Protein AF-0000000072803076 (afdb_homodimer)

Secondary structure (DSSP, 8-state):
-------EEEPHHHHHHHTS-STTHHHHHHHHHHHHHTSS-EEEEHHHHHHHHHHHHHHS---HHHHHHHHHHHHT-SSSEEE-B--HHHHHHHHHHHHHHT--HHHHHHHHHHHHHT-SEEEESSSTTTT--SSEEEE-S-HHHHHHHHHHHH-/-------EEEPHHHHHHHTS-STTHHHHHHHHHHHHHTSS-EEEEHHHHHHHHHHHHHHS---HHHHHHHHHHHHT-SSSEEE-B--HHHHHHHHHHHHHHT--HHHHHHHHHHHHHT-SEEEESSSTTTT--SSEEEE-S-HHHHHHHHHHHH-

pLDDT: mean 95.01, std 9.77, range [30.44, 98.88]

Organism: NCBI:txid2691917

Foldseek 3Di:
DPPCQFEEEEALALLLLLLAPDPPSVLSVVVLVCQLVLVGAYEYEPVSLVSSLCCCVPQVVDDNVRSVVSSVVSVPRDNYHYDYDDDPVLLVQLVVQCVVLVHDSVLSSSLSVCQVRVHAEYEDQDCSCVSPDSHHYDNRDDPVRNVSRVVVRVD/DPPVQFEEEEALALLLLLLAPDPPSVLSVVVLVCQLVLVGAYEYEPVSLVSSLCCCVPQVVDDNVVSVVSSVVSVPRDNYHYDYDDDPVLLVQLVVQCVVLVHDSVLSSSLSVCLVRVHAEYEDQDCSCVSPDSHHYDNRDDPVRNVSRVVVRVD

Radius of gyration: 19.45 Å; Cα contacts (8 Å, |Δi|>4): 532; chains: 2; bounding box: 40×69×41 Å

Structure (mmCIF, N/CA/C/O backbone):
data_AF-0000000072803076-model_v1
#
loop_
_entity.id
_entity.type
_entity.pdbx_description
1 polymer 'PIN domain-containing protein'
#
loop_
_atom_site.group_PDB
_atom_site.id
_atom_site.type_symbol
_atom_site.label_atom_id
_atom_site.label_alt_id
_atom_site.label_comp_id
_atom_site.label_asym_id
_atom_site.label_entity_id
_atom_site.label_seq_id
_atom_site.pdbx_PDB_ins_code
_atom_site.Cartn_x
_atom_site.Cartn_y
_atom_site.Cartn_z
_atom_site.occupancy
_atom_site.B_iso_or_equiv
_atom_site.auth_seq_id
_atom_site.auth_comp_id
_atom_site.auth_asym_id
_atom_site.auth_atom_id
_atom_site.pdbx_PDB_model_num
ATOM 1 N N . MET A 1 1 ? -9.312 37.875 3.838 1 30.47 1 MET A N 1
ATOM 2 C CA . MET A 1 1 ? -8.094 37.469 3.146 1 30.47 1 MET A CA 1
ATOM 3 C C . MET A 1 1 ? -8.195 36.031 2.678 1 30.47 1 MET A C 1
ATOM 5 O O . MET A 1 1 ? -8.297 35.125 3.494 1 30.47 1 MET A O 1
ATOM 9 N N . ASP A 1 2 ? -9 35.562 1.773 1 36.41 2 ASP A N 1
ATOM 10 C CA . ASP A 1 2 ? -9.688 34.375 1.352 1 36.41 2 ASP A CA 1
ATOM 11 C C . ASP A 1 2 ? -8.695 33.25 1.046 1 36.41 2 ASP A C 1
ATOM 13 O O . ASP A 1 2 ? -8.109 33.219 -0.037 1 36.41 2 ASP A O 1
ATOM 17 N N . ASN A 1 3 ? -7.551 33 1.677 1 41.69 3 ASN A N 1
ATOM 18 C CA . ASN A 1 3 ? -6.258 32.344 1.667 1 41.69 3 ASN A CA 1
ATOM 19 C C . ASN A 1 3 ? -6.371 30.906 1.154 1 41.69 3 ASN A C 1
ATOM 21 O O . ASN A 1 3 ? -6.59 29.984 1.935 1 41.69 3 ASN A O 1
ATOM 25 N N . GLU A 1 4 ? -7.156 30.547 0.126 1 51.84 4 GLU A N 1
ATOM 26 C CA . GLU A 1 4 ? -7.836 29.359 -0.386 1 51.84 4 GLU A CA 1
ATOM 27 C C . GLU A 1 4 ? -6.852 28.219 -0.632 1 51.84 4 GLU A C 1
ATOM 29 O O . GLU A 1 4 ? -6.383 28.031 -1.757 1 51.84 4 GLU A O 1
ATOM 34 N N . SER A 1 5 ? -5.816 28.094 0.263 1 69.75 5 SER A N 1
ATOM 35 C CA . SER A 1 5 ? -4.746 27.125 0.079 1 69.75 5 SER A CA 1
ATOM 36 C C . SER A 1 5 ? -5.301 25.766 -0.316 1 69.75 5 SER A C 1
ATOM 38 O O . SER A 1 5 ? -6.371 25.359 0.145 1 69.75 5 SER A O 1
ATOM 40 N N . GLY A 1 6 ? -5.18 25.438 -1.63 1 85.88 6 GLY A N 1
ATOM 41 C CA . GLY A 1 6 ? -5.613 24.172 -2.197 1 85.88 6 GLY A CA 1
ATOM 42 C C . GLY A 1 6 ? -5.379 22.984 -1.275 1 85.88 6 GLY A C 1
ATOM 43 O O . GLY A 1 6 ? -4.883 23.156 -0.16 1 85.88 6 GLY A O 1
ATOM 44 N N . PRO A 1 7 ? -5.945 21.906 -1.465 1 96.94 7 PRO A N 1
ATOM 45 C CA . PRO A 1 7 ? -5.906 20.719 -0.612 1 96.94 7 PRO A CA 1
ATOM 46 C C . PRO A 1 7 ? -4.484 20.234 -0.319 1 96.94 7 PRO A C 1
ATOM 48 O O . PRO A 1 7 ? -3.555 20.578 -1.052 1 96.94 7 PRO A O 1
ATOM 51 N N . TYR A 1 8 ? -4.344 19.609 0.79 1 98.31 8 TYR A N 1
ATOM 52 C CA . TYR A 1 8 ? -3.113 18.953 1.201 1 98.31 8 TYR A CA 1
ATOM 53 C C . TYR A 1 8 ? -3.232 17.438 1.047 1 98.31 8 TYR A C 1
ATOM 55 O O . TYR A 1 8 ? -4.266 16.844 1.377 1 98.31 8 TYR A O 1
ATOM 63 N N . LEU A 1 9 ? -2.244 16.844 0.479 1 98.56 9 LEU A N 1
ATOM 64 C CA . LEU A 1 9 ? -2.166 15.391 0.50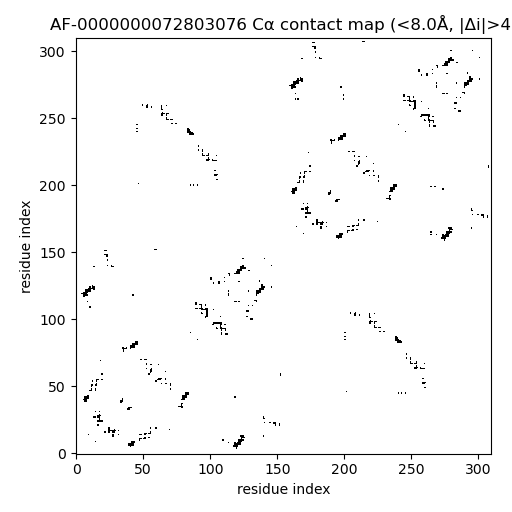1 1 98.56 9 LEU A CA 1
ATOM 65 C C . LEU A 1 9 ? -1.193 14.914 1.576 1 98.56 9 LEU A C 1
ATOM 67 O O . LEU A 1 9 ? -0.079 15.43 1.683 1 98.56 9 LEU A O 1
ATOM 71 N N . PHE A 1 10 ? -1.634 14.016 2.389 1 98.44 10 PHE A N 1
ATOM 72 C CA . PHE A 1 10 ? -0.807 13.484 3.465 1 98.44 10 PHE A CA 1
ATOM 73 C C . PHE A 1 10 ? -0.036 12.25 3 1 98.44 10 PHE A C 1
ATOM 75 O O . PHE A 1 10 ? -0.634 11.273 2.543 1 98.44 10 PHE A O 1
ATOM 82 N N . ASP A 1 11 ? 1.291 12.336 3.174 1 97.38 11 ASP A N 1
ATOM 83 C CA . ASP A 1 11 ? 2.131 11.164 2.939 1 97.38 11 ASP A CA 1
ATOM 84 C C . ASP A 1 11 ? 2.092 10.211 4.133 1 97.38 11 ASP A C 1
ATOM 86 O O . ASP A 1 11 ? 1.681 10.602 5.23 1 97.38 11 ASP A O 1
ATOM 90 N N . VAL A 1 12 ? 2.52 9.062 3.957 1 98.06 12 VAL A N 1
ATOM 91 C CA . VAL A 1 12 ? 2.479 7.977 4.926 1 98.06 12 VAL A CA 1
ATOM 92 C C . VAL A 1 12 ? 3.234 8.383 6.191 1 98.06 12 VAL A C 1
ATOM 94 O O . VAL A 1 12 ? 2.76 8.156 7.305 1 98.06 12 VAL A O 1
ATOM 97 N N . GLY A 1 13 ? 4.391 8.961 6.023 1 97.62 13 GLY A N 1
ATOM 98 C CA . GLY A 1 13 ? 5.234 9.32 7.148 1 97.62 13 GLY A CA 1
ATOM 99 C C . GLY A 1 13 ? 4.574 10.312 8.094 1 97.62 13 GLY A C 1
ATOM 100 O O . GLY A 1 13 ? 4.746 10.219 9.312 1 97.62 13 GLY A O 1
ATOM 101 N N . VAL A 1 14 ? 3.822 11.234 7.547 1 98.38 14 VAL A N 1
ATOM 102 C CA . VAL A 1 14 ? 3.127 12.242 8.336 1 98.38 14 VAL A CA 1
ATOM 103 C C . VAL A 1 14 ? 2.023 11.578 9.164 1 98.38 14 VAL A C 1
ATOM 105 O O . VAL A 1 14 ? 1.889 11.844 10.359 1 98.38 14 VAL A O 1
ATOM 108 N N . ILE A 1 15 ? 1.257 10.719 8.484 1 98.81 15 ILE A N 1
ATOM 109 C CA . ILE A 1 15 ? 0.162 10.023 9.156 1 98.81 15 ILE A CA 1
ATOM 110 C C . ILE A 1 15 ? 0.714 9.156 10.289 1 98.81 15 ILE A C 1
ATOM 112 O O . ILE A 1 15 ? 0.226 9.219 11.422 1 98.81 15 ILE A O 1
ATOM 116 N N . ALA A 1 16 ? 1.759 8.359 10.016 1 98.75 16 ALA A N 1
ATOM 117 C CA . ALA A 1 16 ? 2.334 7.461 11.016 1 98.75 16 ALA A CA 1
ATOM 118 C C . ALA A 1 16 ? 2.895 8.242 12.203 1 98.75 16 ALA A C 1
ATOM 120 O O . ALA A 1 16 ? 2.592 7.93 13.352 1 98.75 16 ALA A O 1
ATOM 121 N N . LEU A 1 17 ? 3.67 9.258 11.883 1 98.56 17 LEU A N 1
ATOM 122 C CA . LEU A 1 17 ? 4.32 10.031 12.93 1 98.56 17 LEU A CA 1
ATOM 123 C C . LEU A 1 17 ? 3.287 10.688 13.844 1 98.56 17 LEU A C 1
ATOM 125 O O . LEU A 1 17 ? 3.459 10.703 15.07 1 98.56 17 LEU A O 1
ATOM 129 N N . ALA A 1 18 ? 2.209 11.188 13.281 1 98.62 18 ALA A N 1
ATOM 130 C CA . ALA A 1 18 ? 1.164 11.859 14.047 1 98.62 18 ALA A CA 1
ATOM 131 C C . ALA A 1 18 ? 0.528 10.906 15.062 1 98.62 18 ALA A C 1
ATOM 133 O O . ALA A 1 18 ? -0.031 11.352 16.062 1 98.62 18 ALA A O 1
ATOM 134 N N . HIS A 1 19 ? 0.627 9.664 14.828 1 98.56 19 HIS A N 1
ATOM 135 C CA . HIS A 1 19 ? -0.092 8.688 15.648 1 98.56 19 HIS A CA 1
ATOM 136 C C . HIS A 1 19 ? 0.849 7.977 16.609 1 98.56 19 HIS A C 1
ATOM 138 O O . HIS A 1 19 ? 0.506 6.926 17.156 1 98.56 19 HIS A O 1
ATOM 144 N N . THR A 1 20 ? 2.014 8.484 16.75 1 97.75 20 THR A N 1
ATOM 145 C CA . THR A 1 20 ? 2.979 7.918 17.688 1 97.75 20 THR A CA 1
ATOM 146 C C . THR A 1 20 ? 3.062 8.758 18.953 1 97.75 20 THR A C 1
ATOM 148 O O . THR A 1 20 ? 2.328 9.734 19.109 1 97.75 20 THR A O 1
ATOM 151 N N . LYS A 1 21 ? 3.945 8.305 19.891 1 94.06 21 LYS A N 1
ATOM 152 C CA . LYS A 1 21 ? 4.266 9.078 21.078 1 94.06 21 LYS A CA 1
ATOM 153 C C . LYS A 1 21 ? 5.73 9.508 21.078 1 94.06 21 LYS A C 1
ATOM 155 O O . LYS A 1 21 ? 6.305 9.766 22.141 1 94.06 21 LYS A O 1
ATOM 160 N N . THR A 1 22 ? 6.324 9.57 19.891 1 95.12 22 THR A N 1
ATOM 161 C CA . THR A 1 22 ? 7.746 9.859 19.734 1 95.12 22 THR A CA 1
ATOM 162 C C . THR A 1 22 ? 7.996 11.359 19.766 1 95.12 22 THR A C 1
ATOM 164 O O . THR A 1 22 ? 7.07 12.156 19.609 1 95.12 22 THR A O 1
ATOM 167 N N . PRO A 1 23 ? 9.297 11.648 19.953 1 93.69 23 PRO A N 1
ATOM 168 C CA . PRO A 1 23 ? 9.656 13.055 19.797 1 93.69 23 PRO A CA 1
ATOM 169 C C . PRO A 1 23 ? 9.336 13.602 18.406 1 93.69 23 PRO A C 1
ATOM 171 O O . PRO A 1 23 ? 9.297 12.836 17.438 1 93.69 23 PRO A O 1
ATOM 174 N N . VAL A 1 24 ? 9.055 14.867 18.344 1 95.12 24 VAL A N 1
ATOM 175 C CA . VAL A 1 24 ? 8.898 15.664 17.125 1 95.12 24 VAL A CA 1
ATOM 176 C C . VAL A 1 24 ? 7.578 15.32 16.453 1 95.12 24 VAL A C 1
ATOM 178 O O . VAL A 1 24 ? 7.309 15.789 15.336 1 95.12 24 VAL A O 1
ATOM 181 N N . ARG A 1 25 ? 6.777 14.5 17.109 1 97.25 25 ARG A N 1
ATOM 182 C CA . ARG A 1 25 ? 5.508 14.125 16.484 1 97.25 25 ARG A CA 1
ATOM 183 C C . ARG A 1 25 ? 4.586 15.328 16.359 1 97.25 25 ARG A C 1
ATOM 185 O O . ARG A 1 25 ? 3.658 15.32 15.547 1 97.25 25 ARG A O 1
ATOM 192 N N . ASP A 1 26 ? 4.781 16.375 17.031 1 96.38 26 ASP A N 1
ATOM 193 C CA . ASP A 1 26 ? 3.842 17.484 17.156 1 96.38 26 ASP A CA 1
ATOM 194 C C . ASP A 1 26 ? 3.584 18.156 15.805 1 96.38 26 ASP A C 1
ATOM 196 O O . ASP A 1 26 ? 2.467 18.594 15.523 1 96.38 26 ASP A O 1
ATOM 200 N N . ALA A 1 27 ? 4.637 18.266 15.031 1 94.5 27 ALA A N 1
ATOM 201 C CA . ALA A 1 27 ? 4.465 18.875 13.711 1 94.5 27 ALA A CA 1
ATOM 202 C C . ALA A 1 27 ? 3.467 18.094 12.867 1 94.5 27 ALA A C 1
ATOM 204 O O . ALA A 1 27 ? 2.596 18.672 12.219 1 94.5 27 ALA A O 1
ATOM 205 N N . ALA A 1 28 ? 3.625 16.797 12.875 1 98 28 ALA A N 1
ATOM 206 C CA . ALA A 1 28 ? 2.701 15.945 12.133 1 98 28 ALA A CA 1
ATOM 207 C C . ALA A 1 28 ? 1.31 15.969 12.758 1 98 28 ALA A C 1
ATOM 209 O O . ALA A 1 28 ? 0.304 16.031 12.047 1 98 28 ALA A O 1
ATOM 210 N N . LEU A 1 29 ? 1.262 15.938 14.07 1 98.19 29 LEU A N 1
ATOM 211 C CA . LEU A 1 29 ? 0.004 15.891 14.805 1 98.19 29 LEU A CA 1
ATOM 212 C C . LEU A 1 29 ? -0.826 17.141 14.547 1 98.19 29 LEU A C 1
ATOM 214 O O . LEU A 1 29 ? -2.047 17.062 14.398 1 98.19 29 LEU A O 1
ATOM 218 N N . SER A 1 30 ? -0.206 18.25 14.477 1 97.56 30 SER A N 1
ATOM 219 C CA . SER A 1 30 ? -0.903 19.516 14.227 1 97.56 30 SER A CA 1
ATOM 220 C C . SER A 1 30 ? -1.636 19.484 12.891 1 97.56 30 SER A C 1
ATOM 222 O O . SER A 1 30 ? -2.793 19.906 12.797 1 97.56 30 SER A O 1
ATOM 224 N N . TYR A 1 31 ? -0.98 18.984 11.836 1 97.56 31 TYR A N 1
ATOM 225 C CA . TYR A 1 31 ? -1.611 18.906 10.523 1 97.56 31 TYR A CA 1
ATOM 226 C C . TYR A 1 31 ? -2.791 17.938 10.547 1 97.56 31 TYR A C 1
ATOM 228 O O . TYR A 1 31 ? -3.844 18.219 9.961 1 97.56 31 TYR A O 1
ATOM 236 N N . VAL A 1 32 ? -2.639 16.828 11.195 1 98.19 32 VAL A N 1
ATOM 237 C CA . VAL A 1 32 ? -3.695 15.82 11.25 1 98.19 32 VAL A CA 1
ATOM 238 C C . VAL A 1 32 ? -4.887 16.359 12.039 1 98.19 32 VAL A C 1
ATOM 240 O O . VAL A 1 32 ? -6.035 16.203 11.617 1 98.19 32 VAL A O 1
ATOM 243 N N . GLN A 1 33 ? -4.613 17.031 13.141 1 98.12 33 GLN A N 1
ATOM 244 C CA . GLN A 1 33 ? -5.676 17.625 13.938 1 98.12 33 GLN A CA 1
ATOM 245 C C . GLN A 1 33 ? -6.422 18.703 13.141 1 98.12 33 GLN A C 1
ATOM 247 O O . GLN A 1 33 ? -7.652 18.766 13.18 1 98.12 33 GLN A O 1
ATOM 252 N N . ASP A 1 34 ? -5.684 19.531 12.461 1 97.31 34 ASP A N 1
ATOM 253 C CA . ASP A 1 34 ? -6.293 20.578 11.648 1 97.31 34 ASP A CA 1
ATOM 254 C C . ASP A 1 34 ? -7.176 19.984 10.555 1 97.31 34 ASP A C 1
ATOM 256 O O . ASP A 1 34 ? -8.242 20.516 10.242 1 97.31 34 ASP A O 1
ATOM 260 N N . ALA A 1 35 ? -6.723 18.922 9.938 1 97.56 35 ALA A N 1
ATOM 261 C CA 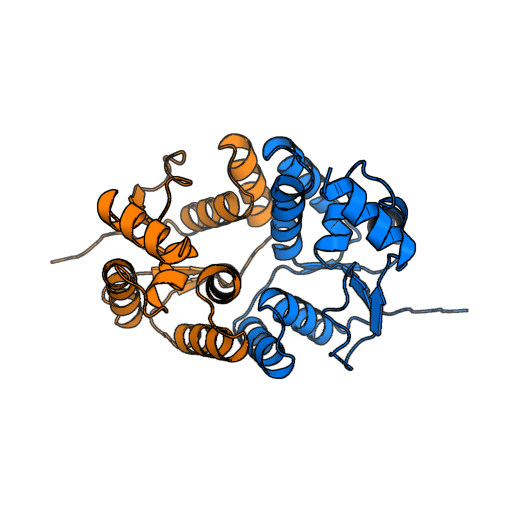. ALA A 1 35 ? -7.5 18.266 8.898 1 97.56 35 ALA A CA 1
ATOM 262 C C . ALA A 1 35 ? -8.797 17.688 9.461 1 97.56 35 ALA A C 1
ATOM 264 O O . ALA A 1 35 ? -9.859 17.828 8.859 1 97.56 35 ALA A O 1
ATOM 265 N N . ILE A 1 36 ? -8.711 17.016 10.633 1 97.81 36 ILE A N 1
ATOM 266 C CA . ILE A 1 36 ? -9.859 16.391 11.266 1 97.81 36 ILE A CA 1
ATOM 267 C C . ILE A 1 36 ? -10.883 17.469 11.656 1 97.81 36 ILE A C 1
ATOM 269 O O . ILE A 1 36 ? -12.094 17.25 11.531 1 97.81 36 ILE A O 1
ATOM 273 N N . ALA A 1 37 ? -10.367 18.578 12.062 1 96.38 37 ALA A N 1
ATOM 274 C CA . ALA A 1 37 ? -11.227 19.672 12.516 1 96.38 37 ALA A CA 1
ATOM 275 C C . ALA A 1 37 ? -11.797 20.453 11.336 1 96.38 37 ALA A C 1
ATOM 277 O O . ALA A 1 37 ? -12.734 21.234 11.5 1 96.38 37 ALA A O 1
ATOM 278 N N . GLY A 1 38 ? -11.273 20.266 10.172 1 95 38 GLY A N 1
ATOM 279 C CA . GLY A 1 38 ? -11.734 20.984 8.992 1 95 38 GLY A CA 1
ATOM 280 C C . GLY A 1 38 ? -11.016 22.312 8.789 1 95 38 GLY A C 1
ATOM 281 O O . GLY A 1 38 ? -11.461 23.141 7.996 1 95 38 GLY A O 1
ATOM 282 N N . GLY A 1 39 ? -9.977 22.516 9.562 1 95.81 39 GLY A N 1
ATOM 283 C CA . GLY A 1 39 ? -9.18 23.719 9.414 1 95.81 39 GLY A CA 1
ATOM 284 C C . GLY A 1 39 ? -8.391 23.75 8.117 1 95.81 39 GLY A C 1
ATOM 285 O O . GLY A 1 39 ? -8.055 24.828 7.617 1 95.81 39 GLY A O 1
ATOM 286 N N . ILE A 1 40 ? -8.031 22.562 7.555 1 96.38 40 ILE A N 1
ATOM 287 C CA . ILE A 1 40 ? -7.441 22.469 6.223 1 96.38 40 ILE A CA 1
ATOM 288 C C . ILE A 1 40 ? -8.188 21.406 5.414 1 96.38 40 ILE A C 1
ATOM 290 O O . ILE A 1 40 ? -8.812 20.5 5.98 1 96.38 40 ILE A O 1
ATOM 294 N N . ASP A 1 41 ? -8.156 21.594 4.152 1 97.38 41 ASP A N 1
ATOM 295 C CA . ASP A 1 41 ? -8.672 20.562 3.25 1 97.38 41 ASP A CA 1
ATOM 296 C C . ASP A 1 41 ? -7.625 19.484 2.982 1 97.38 41 ASP A C 1
ATOM 298 O O . ASP A 1 41 ? -6.578 19.766 2.391 1 97.38 41 ASP A O 1
ATOM 302 N N . ALA A 1 42 ? -7.906 18.281 3.406 1 98.19 42 ALA A N 1
ATOM 303 C CA . ALA A 1 42 ? -6.93 17.203 3.297 1 98.19 42 ALA A CA 1
ATOM 304 C C . ALA A 1 42 ? -7.457 16.062 2.418 1 98.19 42 ALA A C 1
ATOM 306 O O . ALA A 1 42 ? -8.633 15.703 2.502 1 98.19 42 ALA A O 1
ATOM 307 N N . VAL A 1 43 ? -6.605 15.578 1.547 1 98.44 43 VAL A N 1
ATOM 308 C CA . VAL A 1 43 ? -6.828 14.359 0.776 1 98.44 43 VAL A CA 1
ATOM 309 C C . VAL A 1 43 ? -5.977 13.227 1.34 1 98.44 43 VAL A C 1
ATOM 311 O O . VAL A 1 43 ? -4.758 13.367 1.487 1 98.44 43 VAL A O 1
ATOM 314 N N . VAL A 1 44 ? -6.566 12.117 1.69 1 98.5 44 VAL A N 1
ATOM 315 C CA . VAL A 1 44 ? -5.859 10.938 2.18 1 98.5 44 VAL A CA 1
ATOM 316 C C . VAL A 1 44 ? -6.328 9.703 1.413 1 98.5 44 VAL A C 1
ATOM 318 O O . VAL A 1 44 ? -7.477 9.273 1.553 1 98.5 44 VAL A O 1
ATOM 321 N N . PRO A 1 45 ? -5.422 9.117 0.603 1 98 45 PRO A N 1
ATOM 322 C CA . PRO A 1 45 ? -5.773 7.828 0.003 1 98 45 PRO A CA 1
ATOM 323 C C . PRO A 1 45 ? -5.801 6.691 1.021 1 98 45 PRO A C 1
ATOM 325 O O . PRO A 1 45 ? -4.957 6.641 1.92 1 98 45 PRO A O 1
ATOM 328 N N . TYR A 1 46 ? -6.68 5.77 0.883 1 98.19 46 TYR A N 1
ATOM 329 C CA . TYR A 1 46 ? -6.801 4.68 1.845 1 98.19 46 TYR A CA 1
ATOM 330 C C . TYR A 1 46 ? -5.52 3.861 1.911 1 98.19 46 TYR A C 1
ATOM 332 O O . TYR A 1 46 ? -5.105 3.426 2.99 1 98.19 46 TYR A O 1
ATOM 340 N N . PRO A 1 47 ? -4.816 3.619 0.801 1 98.25 47 PRO A N 1
ATOM 341 C CA . PRO A 1 47 ? -3.562 2.873 0.894 1 98.25 47 PRO A CA 1
ATOM 342 C C . PRO A 1 47 ? -2.551 3.533 1.828 1 98.25 47 PRO A C 1
ATOM 344 O O . PRO A 1 47 ? -1.709 2.848 2.416 1 98.25 47 PRO A O 1
ATOM 347 N N . ALA A 1 48 ? -2.656 4.82 2.004 1 98.5 48 ALA A N 1
ATOM 348 C CA . ALA A 1 48 ? -1.735 5.508 2.904 1 98.5 48 ALA A CA 1
ATOM 349 C C . ALA A 1 48 ? -1.925 5.039 4.344 1 98.5 48 ALA A C 1
ATOM 351 O O . ALA A 1 48 ? -0.974 5.027 5.129 1 98.5 48 ALA A O 1
ATOM 352 N N . LEU A 1 49 ? -3.135 4.652 4.668 1 98.81 49 LEU A N 1
ATOM 353 C CA . LEU A 1 49 ? -3.402 4.152 6.012 1 98.81 49 LEU A CA 1
ATOM 354 C C . LEU A 1 49 ? -2.717 2.809 6.238 1 98.81 49 LEU A C 1
ATOM 356 O O . LEU A 1 49 ? -2.205 2.545 7.328 1 98.81 49 LEU A O 1
ATOM 360 N N . PHE A 1 50 ? -2.715 1.976 5.234 1 98.81 50 PHE A N 1
ATOM 361 C CA . PHE A 1 50 ? -2.025 0.695 5.336 1 98.81 50 PHE A CA 1
ATOM 362 C C . PHE A 1 50 ? -0.516 0.895 5.383 1 98.81 50 PHE A C 1
ATOM 364 O O . PHE A 1 50 ? 0.191 0.166 6.082 1 98.81 50 PHE A O 1
ATOM 371 N N . GLY A 1 51 ? -0.052 1.851 4.59 1 98.69 51 GLY A N 1
ATOM 372 C CA . GLY A 1 51 ? 1.344 2.236 4.715 1 98.69 51 GLY A CA 1
ATOM 373 C C . GLY A 1 51 ? 1.7 2.736 6.105 1 98.69 51 GLY A C 1
ATOM 374 O O . GLY A 1 51 ? 2.725 2.346 6.668 1 98.69 51 GLY A O 1
ATOM 375 N N . ALA A 1 52 ? 0.848 3.574 6.629 1 98.81 52 ALA A N 1
ATOM 376 C CA . ALA A 1 52 ? 1.076 4.098 7.973 1 98.81 52 ALA A CA 1
ATOM 377 C C . ALA A 1 52 ? 1.063 2.975 9.008 1 98.81 52 ALA A C 1
ATOM 379 O O . ALA A 1 52 ? 1.881 2.965 9.93 1 98.81 52 ALA A O 1
ATOM 380 N N . HIS A 1 53 ? 0.143 2.066 8.867 1 98.88 53 HIS A N 1
ATOM 381 C CA . HIS A 1 53 ? 0.097 0.892 9.727 1 98.88 53 HIS A CA 1
ATOM 382 C C . HIS A 1 53 ? 1.432 0.154 9.727 1 98.88 53 HIS A C 1
ATOM 384 O O . HIS A 1 53 ? 1.946 -0.208 10.781 1 98.88 53 HIS A O 1
ATOM 390 N N . THR A 1 54 ? 2.008 -0.067 8.586 1 98.56 54 THR A N 1
ATOM 391 C CA . THR A 1 54 ? 3.289 -0.749 8.438 1 98.56 54 THR A CA 1
ATOM 392 C C . THR A 1 54 ? 4.402 0.034 9.125 1 98.56 54 THR A C 1
ATOM 394 O O . THR A 1 54 ? 5.23 -0.545 9.828 1 98.56 54 THR A O 1
ATOM 397 N N . VAL A 1 55 ? 4.43 1.294 8.938 1 97.94 55 VAL A N 1
ATOM 398 C CA . VAL A 1 55 ? 5.453 2.139 9.547 1 97.94 55 VAL A CA 1
ATOM 399 C C . VAL A 1 55 ? 5.332 2.086 11.07 1 97.94 55 VAL A C 1
ATOM 401 O O . VAL A 1 55 ? 6.332 1.938 11.773 1 97.94 55 VAL A O 1
ATOM 404 N N . LEU A 1 56 ? 4.121 2.176 11.594 1 98.62 56 LEU A N 1
ATOM 405 C CA . LEU A 1 56 ? 3.867 2.139 13.031 1 98.62 56 LEU A CA 1
ATOM 406 C C . LEU A 1 56 ? 4.375 0.838 13.641 1 98.62 56 LEU A C 1
ATOM 408 O O . LEU A 1 56 ? 5.035 0.852 14.688 1 98.62 56 LEU A O 1
ATOM 412 N N . THR A 1 57 ? 4.141 -0.237 12.945 1 98.25 57 THR A N 1
ATOM 413 C CA . THR A 1 57 ? 4.445 -1.545 13.516 1 98.25 57 THR A CA 1
ATOM 414 C C . THR A 1 57 ? 5.914 -1.898 13.305 1 98.25 57 THR A C 1
ATOM 416 O O . THR A 1 57 ? 6.543 -2.51 14.172 1 98.25 57 THR A O 1
ATOM 419 N N . THR A 1 58 ? 6.457 -1.484 12.219 1 96.69 58 THR A N 1
ATOM 420 C CA . THR A 1 58 ? 7.812 -1.889 11.859 1 96.69 58 THR A CA 1
ATOM 421 C C . THR A 1 58 ? 8.844 -0.998 12.547 1 96.69 58 THR A C 1
ATOM 423 O O . THR A 1 58 ? 9.883 -1.48 13.008 1 96.69 58 THR A O 1
ATOM 426 N N . TYR A 1 59 ? 8.539 0.275 12.625 1 96.06 59 TYR A N 1
ATOM 427 C CA . TYR A 1 59 ? 9.578 1.203 13.047 1 96.06 59 TYR A CA 1
ATOM 428 C C . TYR A 1 59 ? 9.281 1.778 14.422 1 96.06 59 TYR A C 1
ATOM 430 O O . TYR A 1 59 ? 10.195 2.094 15.188 1 96.06 59 TYR A O 1
ATOM 438 N N . TYR A 1 60 ? 7.988 1.873 14.766 1 97.38 60 TYR A N 1
ATOM 439 C CA . TYR A 1 60 ? 7.664 2.605 15.984 1 97.38 60 TYR A CA 1
ATOM 440 C C . TYR A 1 60 ? 7.223 1.655 17.094 1 97.38 60 TYR A C 1
ATOM 442 O O . TYR A 1 60 ? 6.797 2.094 18.156 1 97.38 60 TYR A O 1
ATOM 450 N N . GLY A 1 61 ? 7.184 0.376 16.859 1 95.94 61 GLY A N 1
ATOM 451 C CA . GLY A 1 61 ? 6.969 -0.632 17.891 1 95.94 61 GLY A CA 1
ATOM 452 C C . GLY A 1 61 ? 5.52 -0.744 18.312 1 95.94 61 GLY A C 1
ATOM 453 O O . GLY A 1 61 ? 5.227 -1.269 19.391 1 95.94 61 GLY A O 1
ATOM 454 N N . VAL A 1 62 ? 4.637 -0.224 17.547 1 97.94 62 VAL A N 1
ATOM 455 C CA . VAL A 1 62 ? 3.209 -0.336 17.828 1 97.94 62 VAL A CA 1
ATOM 456 C C . VAL A 1 62 ? 2.715 -1.732 17.453 1 97.94 62 VAL A C 1
ATOM 458 O O . VAL A 1 62 ? 3.104 -2.281 16.422 1 97.94 62 VAL A O 1
ATOM 461 N N . SER A 1 63 ? 1.904 -2.271 18.312 1 98 63 SER A N 1
ATOM 462 C CA . SER A 1 63 ? 1.377 -3.596 18 1 98 63 SER A CA 1
ATOM 463 C C . SER A 1 63 ? 0.416 -3.537 16.812 1 98 63 SER A C 1
ATOM 465 O O . SER A 1 63 ? -0.176 -2.492 16.531 1 98 63 SER A O 1
ATOM 467 N N . ASN A 1 64 ? 0.19 -4.629 16.172 1 97.88 64 ASN A N 1
ATOM 468 C CA . ASN A 1 64 ? -0.763 -4.703 15.078 1 97.88 64 ASN A CA 1
ATOM 469 C C . ASN A 1 64 ? -2.158 -4.266 15.508 1 97.88 64 ASN A C 1
ATOM 471 O O . ASN A 1 64 ? -2.834 -3.527 14.789 1 97.88 64 ASN A O 1
ATOM 475 N N . THR A 1 65 ? -2.572 -4.695 16.656 1 98.31 65 THR A N 1
ATOM 476 C CA . THR A 1 65 ? -3.895 -4.375 17.188 1 98.31 65 THR A CA 1
ATOM 477 C C . THR A 1 65 ? -4.035 -2.873 17.422 1 98.31 65 THR A C 1
ATOM 479 O O . THR A 1 65 ? -5.02 -2.262 17 1 98.31 65 THR A O 1
ATOM 482 N N . ASP A 1 66 ? -3.059 -2.279 18.062 1 98.56 66 ASP A N 1
ATOM 483 C CA . ASP A 1 66 ? -3.115 -0.851 18.344 1 98.56 66 ASP A CA 1
ATOM 484 C C . ASP A 1 66 ? -3.021 -0.021 17.078 1 98.56 66 ASP A C 1
ATOM 486 O O . ASP A 1 66 ? -3.732 0.975 16.922 1 98.56 66 ASP A O 1
ATOM 490 N N . ALA A 1 67 ? -2.092 -0.401 16.188 1 98.81 67 ALA A N 1
ATOM 491 C CA . ALA A 1 67 ? -1.965 0.306 14.922 1 98.81 67 ALA A CA 1
ATOM 492 C C . ALA A 1 67 ? -3.273 0.26 14.133 1 98.81 67 ALA A C 1
ATOM 494 O O . ALA A 1 67 ? -3.689 1.265 13.555 1 98.81 67 ALA A O 1
ATOM 495 N N . SER A 1 68 ? -3.918 -0.896 14.125 1 98.88 68 SER A N 1
ATOM 496 C CA . SER A 1 68 ? -5.199 -1.043 13.445 1 98.88 68 SER A CA 1
ATOM 497 C C . SER A 1 68 ? -6.262 -0.134 14.055 1 98.88 68 SER A C 1
ATOM 499 O O . SER A 1 68 ? -7.008 0.528 13.336 1 98.88 68 SER A O 1
ATOM 501 N N . ARG A 1 69 ? -6.305 -0.105 15.32 1 98.62 69 ARG A N 1
ATOM 502 C CA . ARG A 1 69 ? -7.25 0.757 16.016 1 98.62 69 ARG A CA 1
ATOM 503 C C . ARG A 1 69 ? -7.004 2.225 15.695 1 98.62 69 ARG A C 1
ATOM 505 O O . ARG A 1 69 ? -7.945 2.975 15.422 1 98.62 69 ARG A O 1
ATOM 512 N N . LEU A 1 70 ? -5.762 2.641 15.734 1 98.75 70 LEU A N 1
ATOM 513 C CA . LEU A 1 70 ? -5.395 4.02 15.43 1 98.75 70 LEU A CA 1
ATOM 514 C C . LEU A 1 70 ? -5.832 4.402 14.023 1 98.75 70 LEU A C 1
ATOM 516 O O . LEU A 1 70 ? -6.398 5.477 13.812 1 98.75 70 LEU A O 1
ATOM 520 N N . MET A 1 71 ? -5.617 3.529 13.008 1 98.88 71 MET A N 1
ATOM 521 C CA . MET A 1 71 ? -5.984 3.814 11.625 1 98.88 71 MET A CA 1
ATOM 522 C C . MET A 1 71 ? -7.5 3.832 11.461 1 98.88 71 MET A C 1
ATOM 524 O O . MET A 1 71 ? -8.039 4.688 10.758 1 98.88 71 MET A O 1
ATOM 528 N N . GLN A 1 72 ? -8.203 2.938 12.133 1 98.75 72 GLN A N 1
ATOM 529 C CA . GLN A 1 72 ? -9.664 2.934 12.078 1 98.75 72 GLN A CA 1
ATOM 530 C C . GLN A 1 72 ? -10.242 4.207 12.688 1 98.75 72 GLN A C 1
ATOM 532 O O . GLN A 1 72 ? -11.195 4.777 12.156 1 98.75 72 GLN A O 1
ATOM 537 N N . ASN A 1 73 ? -9.68 4.586 13.797 1 98.44 73 ASN A N 1
ATOM 538 C CA . ASN A 1 73 ? -10.109 5.844 14.406 1 98.44 73 ASN A CA 1
ATOM 539 C C . ASN A 1 73 ? -9.906 7.02 13.453 1 98.44 73 ASN A C 1
ATOM 541 O O . ASN A 1 73 ? -10.781 7.879 13.328 1 98.44 73 ASN A O 1
ATOM 545 N N . PHE A 1 74 ? -8.758 7.051 12.844 1 98.69 74 PHE A N 1
ATOM 546 C CA . PHE A 1 74 ? -8.477 8.125 11.898 1 98.69 74 PHE A CA 1
ATOM 547 C C . PHE A 1 74 ? -9.492 8.125 10.758 1 98.69 74 PHE A C 1
ATOM 549 O O . PHE A 1 74 ? -9.914 9.18 10.289 1 98.69 74 PHE A O 1
ATOM 556 N N . MET A 1 75 ? -9.984 7.004 10.336 1 98.19 75 MET A N 1
ATOM 557 C CA . MET A 1 75 ? -10.945 6.863 9.242 1 98.19 75 MET A CA 1
ATOM 558 C C . MET A 1 75 ? -12.289 7.477 9.617 1 98.19 75 MET A C 1
ATOM 560 O O . MET A 1 75 ? -13.125 7.73 8.75 1 98.19 75 MET A O 1
ATOM 564 N N . ASP A 1 76 ? -12.5 7.68 10.852 1 97.44 76 ASP A N 1
ATOM 565 C CA . ASP A 1 76 ? -13.773 8.219 11.32 1 97.44 76 ASP A CA 1
ATOM 566 C C . ASP A 1 76 ? -13.844 9.727 11.102 1 97.44 76 ASP A C 1
ATOM 568 O O . ASP A 1 76 ? -14.906 10.336 11.266 1 97.44 76 ASP A O 1
ATOM 572 N N . ALA A 1 77 ? -12.656 10.312 10.766 1 97.5 77 ALA A N 1
ATOM 573 C CA . ALA A 1 77 ? -12.648 11.742 10.492 1 97.5 77 ALA A CA 1
ATOM 574 C C . ALA A 1 77 ? -13.555 12.086 9.312 1 97.5 77 ALA A C 1
ATOM 576 O O . ALA A 1 77 ? -13.32 11.633 8.188 1 97.5 77 ALA A O 1
ATOM 577 N N . LYS A 1 78 ? -14.469 12.945 9.477 1 95.12 78 LYS A N 1
ATOM 578 C CA . LYS A 1 78 ? -15.523 13.195 8.5 1 95.12 78 LYS A CA 1
ATOM 579 C C . LYS A 1 78 ? -15.133 14.305 7.535 1 95.12 78 LYS A C 1
ATOM 581 O O . LYS A 1 78 ? -15.703 14.422 6.449 1 95.12 78 LYS A O 1
ATOM 586 N N . ARG A 1 79 ? -14.234 15.109 7.949 1 96.25 79 ARG A N 1
ATOM 587 C CA . ARG A 1 79 ? -13.891 16.266 7.129 1 96.25 79 ARG A CA 1
ATOM 588 C C . ARG A 1 79 ? -12.719 15.953 6.203 1 96.25 79 ARG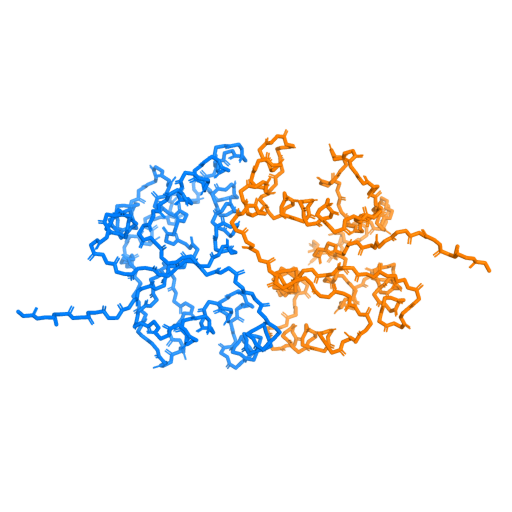 A C 1
ATOM 590 O O . ARG A 1 79 ? -12.305 16.812 5.414 1 96.25 79 ARG A O 1
ATOM 597 N N . ILE A 1 80 ? -12.164 14.773 6.27 1 97.38 80 ILE A N 1
ATOM 598 C CA . ILE A 1 80 ? -11.094 14.336 5.387 1 97.38 80 ILE A CA 1
ATOM 599 C C . ILE A 1 80 ? -11.68 13.875 4.055 1 97.38 80 ILE A C 1
ATOM 601 O O . ILE A 1 80 ? -12.703 13.188 4.023 1 97.38 80 ILE A O 1
ATOM 605 N N . HIS A 1 81 ? -11.109 14.352 2.984 1 97.56 81 HIS A N 1
ATOM 606 C CA . HIS A 1 81 ? -11.414 13.781 1.676 1 97.56 81 HIS A CA 1
ATOM 607 C C . HIS A 1 81 ? -10.672 12.461 1.468 1 97.56 81 HIS A C 1
ATOM 609 O O . HIS A 1 81 ? -9.5 12.453 1.09 1 97.56 81 HIS A O 1
ATOM 615 N N . TRP A 1 82 ? -11.375 11.383 1.632 1 97.69 82 TRP A N 1
ATOM 616 C CA . TRP A 1 82 ? -10.805 10.047 1.467 1 97.69 82 TRP A CA 1
ATOM 617 C C . TRP A 1 82 ? -10.805 9.633 -0 1 97.69 82 TRP A C 1
ATOM 619 O O . TRP A 1 82 ? -11.852 9.617 -0.647 1 97.69 82 TRP A O 1
ATOM 629 N N . TYR A 1 83 ? -9.641 9.297 -0.522 1 96.88 83 TYR A N 1
ATOM 630 C CA . TYR A 1 83 ? -9.5 8.836 -1.899 1 96.88 83 TYR A CA 1
ATOM 631 C C . TYR A 1 83 ? -9.609 7.32 -1.981 1 96.88 83 TYR A C 1
ATOM 633 O O . TYR A 1 83 ? -8.711 6.602 -1.531 1 96.88 83 TYR A O 1
ATOM 641 N N . GLU A 1 84 ? -10.656 6.785 -2.65 1 94.75 84 GLU A N 1
ATOM 642 C CA . GLU A 1 84 ? -11.023 5.379 -2.502 1 94.75 84 GLU A CA 1
ATOM 643 C C . GLU A 1 84 ? -10.781 4.609 -3.797 1 94.75 84 GLU A C 1
ATOM 645 O O . GLU A 1 84 ? -11.047 3.406 -3.869 1 94.75 84 GLU A O 1
ATOM 650 N N . LYS A 1 85 ? -10.359 5.238 -4.785 1 91.5 85 LYS A N 1
ATOM 651 C CA . LYS A 1 85 ? -10.227 4.543 -6.059 1 91.5 85 LYS A CA 1
ATOM 652 C C . LYS A 1 85 ? -8.766 4.496 -6.508 1 91.5 85 LYS A C 1
ATOM 654 O O . LYS A 1 85 ? -7.977 5.379 -6.164 1 91.5 85 LYS A O 1
ATOM 659 N N . MET A 1 86 ? -8.508 3.395 -7.164 1 95.81 86 MET A N 1
ATOM 660 C CA . MET A 1 86 ? -7.238 3.221 -7.867 1 95.81 86 MET A CA 1
ATOM 661 C C . MET A 1 86 ? -7.461 2.629 -9.25 1 95.81 86 MET A C 1
ATOM 663 O O . MET A 1 86 ? -7.078 1.487 -9.516 1 95.81 86 MET A O 1
ATOM 667 N N . PRO A 1 87 ? -8.039 3.463 -10.094 1 96.31 87 PRO A N 1
ATOM 668 C CA . PRO A 1 87 ? -8.281 2.941 -11.445 1 96.31 87 PRO A CA 1
ATOM 669 C C . PRO A 1 87 ? -6.988 2.691 -12.219 1 96.31 87 PRO A C 1
ATOM 671 O O . PRO A 1 87 ? -5.918 3.135 -11.805 1 96.31 87 PRO A O 1
ATOM 674 N N . GLU A 1 88 ? -7.18 1.989 -13.266 1 97.38 88 GLU A N 1
ATOM 675 C CA . GLU A 1 88 ? -6.035 1.552 -14.062 1 97.38 88 GLU A CA 1
ATOM 676 C C . GLU A 1 88 ? -5.188 2.738 -14.508 1 97.38 88 GLU A C 1
ATOM 678 O O . GLU A 1 88 ? -3.957 2.68 -14.453 1 97.38 88 GLU A O 1
ATOM 683 N N . ASP A 1 89 ? -5.824 3.777 -14.961 1 97.69 89 ASP A N 1
ATOM 684 C CA . ASP A 1 89 ? -5.078 4.922 -15.477 1 97.69 89 ASP A CA 1
ATOM 685 C C . ASP A 1 89 ? -4.234 5.566 -14.383 1 97.69 89 ASP A C 1
ATOM 687 O O . ASP A 1 89 ? -3.098 5.98 -14.625 1 97.69 89 ASP A O 1
ATOM 691 N N . ILE A 1 90 ? -4.754 5.664 -13.227 1 98.25 90 ILE A N 1
ATOM 692 C CA . ILE A 1 90 ? -4.004 6.223 -12.109 1 98.25 90 ILE A CA 1
ATOM 693 C C . ILE A 1 90 ? -2.824 5.316 -11.773 1 98.25 90 ILE A C 1
ATOM 695 O O . ILE A 1 90 ? -1.703 5.789 -11.578 1 98.25 90 ILE A O 1
ATOM 699 N N . ALA A 1 91 ? -3.055 3.99 -11.672 1 98.44 91 ALA A N 1
ATOM 700 C CA . ALA A 1 91 ? -1.978 3.047 -11.383 1 98.44 91 ALA A CA 1
ATOM 701 C C . ALA A 1 91 ? -0.885 3.121 -12.445 1 98.44 91 ALA A C 1
ATOM 703 O O . ALA A 1 91 ? 0.303 3.18 -12.125 1 98.44 91 ALA A O 1
ATOM 704 N N . ARG A 1 92 ? -1.299 3.172 -13.672 1 98.56 92 ARG A N 1
ATOM 705 C CA . ARG A 1 92 ? -0.343 3.209 -14.773 1 98.56 92 ARG A CA 1
ATOM 706 C C . ARG A 1 92 ? 0.484 4.488 -14.742 1 98.56 92 ARG A C 1
ATOM 708 O O . ARG A 1 92 ? 1.711 4.445 -14.852 1 98.56 92 ARG A O 1
ATOM 715 N N . GLU A 1 93 ? -0.149 5.578 -14.586 1 98.62 93 GLU A N 1
ATOM 716 C CA . GLU A 1 93 ? 0.551 6.859 -14.531 1 98.62 93 GLU A CA 1
ATOM 717 C C . GLU A 1 93 ? 1.44 6.953 -13.297 1 98.62 93 GLU A C 1
ATOM 719 O O . GLU A 1 93 ? 2.498 7.586 -13.328 1 98.62 93 GLU A O 1
ATOM 724 N N . SER A 1 94 ? 1.017 6.352 -12.234 1 98.75 94 SER A N 1
ATOM 725 C CA . SER A 1 94 ? 1.821 6.309 -11.016 1 98.75 94 SER A CA 1
ATOM 726 C C . SER A 1 94 ? 3.174 5.648 -11.273 1 98.75 94 SER A C 1
ATOM 728 O O . SER A 1 94 ? 4.207 6.141 -10.812 1 98.75 94 SER A O 1
ATOM 730 N N . PHE A 1 95 ? 3.168 4.539 -11.969 1 98.81 95 PHE A N 1
ATOM 731 C CA . PHE A 1 95 ? 4.414 3.85 -12.281 1 98.81 95 PHE A CA 1
ATOM 732 C C . PHE A 1 95 ? 5.25 4.66 -13.266 1 98.81 95 PHE A C 1
ATOM 734 O O . PHE A 1 95 ? 6.48 4.641 -13.203 1 98.81 95 PHE A O 1
ATOM 741 N N . THR A 1 96 ? 4.578 5.363 -14.195 1 98.62 96 THR A N 1
ATOM 742 C CA . THR A 1 96 ? 5.289 6.266 -15.086 1 98.62 96 THR A CA 1
ATOM 743 C C . THR A 1 96 ? 6.012 7.355 -14.297 1 98.62 96 THR A C 1
ATOM 745 O O . THR A 1 96 ? 7.184 7.637 -14.547 1 98.62 96 THR A O 1
ATOM 748 N N . ARG A 1 97 ? 5.344 7.93 -13.352 1 98 97 ARG A N 1
ATOM 749 C CA . ARG A 1 97 ? 5.945 8.945 -12.492 1 98 97 ARG A CA 1
ATOM 750 C C . ARG A 1 97 ? 7.121 8.367 -11.711 1 98 97 ARG A C 1
ATOM 752 O O . ARG A 1 97 ? 8.164 9.008 -11.586 1 98 97 ARG A O 1
ATOM 759 N N . SER A 1 98 ? 6.895 7.184 -11.141 1 97.94 98 SER A N 1
ATOM 760 C CA . SER A 1 98 ? 7.949 6.512 -10.391 1 97.94 98 SER A CA 1
ATOM 761 C C . SER A 1 98 ? 9.195 6.305 -11.25 1 97.94 98 SER A C 1
ATOM 763 O O . SER A 1 98 ? 10.312 6.547 -10.797 1 97.94 98 SER A O 1
ATOM 765 N N . SER A 1 99 ? 8.984 5.891 -12.43 1 97.94 99 SER A N 1
ATOM 766 C CA . SER A 1 99 ? 10.078 5.645 -13.367 1 97.94 99 SER A CA 1
ATOM 767 C C . SER A 1 99 ? 10.805 6.941 -13.727 1 97.94 99 SER A C 1
ATOM 769 O O . SER A 1 99 ? 12.023 7.023 -13.617 1 97.94 99 SER A O 1
ATOM 771 N N . ASP A 1 100 ? 10.078 7.949 -14.078 1 97 100 ASP A N 1
ATOM 772 C CA . ASP A 1 100 ? 10.641 9.219 -14.539 1 97 100 ASP A CA 1
ATOM 773 C C . ASP A 1 100 ? 11.422 9.906 -13.422 1 97 100 ASP A C 1
ATOM 775 O O . ASP A 1 100 ? 12.492 10.469 -13.664 1 97 100 ASP A O 1
ATOM 779 N N . ALA A 1 101 ? 10.867 9.828 -12.25 1 96.38 101 ALA A N 1
ATOM 780 C CA . ALA A 1 101 ? 11.461 10.547 -11.125 1 96.38 101 ALA A CA 1
ATOM 781 C C . ALA A 1 101 ? 12.422 9.656 -10.352 1 96.38 101 ALA A C 1
ATOM 783 O O . ALA A 1 101 ? 13.086 10.109 -9.414 1 96.38 101 ALA A O 1
ATOM 784 N N . THR A 1 102 ? 12.445 8.359 -10.703 1 95.62 102 THR A N 1
ATOM 785 C CA . THR A 1 102 ? 13.289 7.363 -10.047 1 95.62 102 THR A CA 1
ATOM 786 C C . THR A 1 102 ? 12.984 7.289 -8.555 1 95.62 102 THR A C 1
ATOM 788 O O . THR A 1 102 ? 13.891 7.336 -7.727 1 95.62 102 THR A O 1
ATOM 791 N N . VAL A 1 103 ? 11.711 7.23 -8.258 1 96 103 VAL A N 1
ATOM 792 C CA . VAL A 1 103 ? 11.25 7.078 -6.883 1 96 103 VAL A CA 1
ATOM 793 C C . VAL A 1 103 ? 10.492 5.758 -6.734 1 96 103 VAL A C 1
ATOM 795 O O . VAL A 1 103 ? 10.234 5.07 -7.723 1 96 103 VAL A O 1
ATOM 798 N N . ASN A 1 104 ? 10.219 5.367 -5.504 1 97.12 104 ASN A N 1
ATOM 799 C CA . ASN A 1 104 ? 9.438 4.172 -5.207 1 97.12 104 ASN A CA 1
ATOM 800 C C . ASN A 1 104 ? 8.047 4.238 -5.828 1 97.12 104 ASN A C 1
ATOM 802 O O . ASN A 1 104 ? 7.508 5.328 -6.035 1 97.12 104 ASN A O 1
ATOM 806 N N . GLY A 1 105 ? 7.469 3.111 -6.125 1 98.25 105 GLY A N 1
ATOM 807 C CA . GLY A 1 105 ? 6.148 3.023 -6.73 1 98.25 105 GLY A CA 1
ATOM 808 C C . GLY A 1 105 ? 5.078 3.744 -5.934 1 98.25 105 GLY A C 1
ATOM 809 O O . GLY A 1 105 ? 4.188 4.375 -6.508 1 98.25 105 GLY A O 1
ATOM 810 N N . TRP A 1 106 ? 5.145 3.646 -4.613 1 98.19 106 TRP A N 1
ATOM 811 C CA . TRP A 1 106 ? 4.156 4.301 -3.762 1 98.19 106 TRP A CA 1
ATOM 812 C C . TRP A 1 106 ? 4.289 5.82 -3.844 1 98.19 106 TRP A C 1
ATOM 814 O O . TRP A 1 106 ? 3.287 6.535 -3.822 1 98.19 106 TRP A O 1
ATOM 824 N N . ASP A 1 107 ? 5.52 6.305 -3.895 1 97.62 107 ASP A N 1
ATOM 825 C CA . ASP A 1 107 ? 5.711 7.742 -4.066 1 97.62 107 ASP A CA 1
ATOM 826 C C . ASP A 1 107 ? 5.129 8.219 -5.395 1 97.62 107 ASP A C 1
ATOM 828 O O . ASP A 1 107 ? 4.535 9.297 -5.473 1 97.62 107 ASP A O 1
ATOM 832 N N . GLY A 1 108 ? 5.332 7.426 -6.453 1 98.06 108 GLY A N 1
ATOM 833 C CA . GLY A 1 108 ? 4.684 7.727 -7.719 1 98.06 108 GLY A CA 1
ATOM 834 C C . GLY A 1 108 ? 3.17 7.777 -7.617 1 98.06 108 GLY A C 1
ATOM 835 O O . GLY A 1 108 ? 2.531 8.641 -8.219 1 98.06 108 GLY A O 1
ATOM 836 N N . TYR A 1 109 ? 2.615 6.84 -6.863 1 98.31 109 TYR A N 1
ATOM 837 C CA . TYR A 1 109 ? 1.17 6.793 -6.668 1 98.31 109 TYR A CA 1
ATOM 838 C C . TYR A 1 109 ? 0.672 8.055 -5.969 1 98.31 109 TYR A C 1
ATOM 840 O O . TYR A 1 109 ? -0.283 8.688 -6.422 1 98.31 109 TYR A O 1
ATOM 848 N N . TYR A 1 110 ? 1.291 8.43 -4.883 1 98.19 110 TYR A N 1
ATOM 849 C CA . TYR A 1 110 ? 0.858 9.617 -4.145 1 98.19 110 TYR A CA 1
ATOM 850 C C . TYR A 1 110 ? 1.01 10.867 -4.996 1 98.19 110 TYR A C 1
ATOM 852 O O . TYR A 1 110 ? 0.169 11.773 -4.938 1 98.19 110 TYR A O 1
ATOM 860 N N . ALA A 1 111 ? 2.074 10.945 -5.762 1 98.12 111 ALA A N 1
ATOM 861 C CA . ALA A 1 111 ? 2.248 12.07 -6.676 1 98.12 111 ALA A CA 1
ATOM 862 C C . ALA A 1 111 ? 1.12 12.125 -7.703 1 98.12 111 ALA A C 1
ATOM 864 O O . ALA A 1 111 ? 0.564 13.188 -7.973 1 98.12 111 ALA A O 1
ATOM 865 N N . GLN A 1 112 ? 0.782 10.961 -8.25 1 98.38 112 GLN A N 1
ATOM 866 C CA . GLN A 1 112 ? -0.272 10.922 -9.258 1 98.38 112 GLN A CA 1
ATOM 867 C C . GLN A 1 112 ? -1.624 11.297 -8.656 1 98.38 112 GLN A C 1
ATOM 869 O O . GLN A 1 112 ? -2.428 11.969 -9.305 1 98.38 112 GLN A O 1
ATOM 874 N N . VAL A 1 113 ? -1.908 10.844 -7.461 1 98.12 113 VAL A N 1
ATOM 875 C CA . VAL A 1 113 ? -3.143 11.211 -6.773 1 98.12 113 VAL A CA 1
ATOM 876 C C . VAL A 1 113 ? -3.176 12.727 -6.543 1 98.12 113 VAL A C 1
ATOM 878 O O . VAL A 1 113 ? -4.215 13.359 -6.723 1 98.12 113 VAL A O 1
ATOM 881 N N . ALA A 1 114 ? -2.021 13.273 -6.113 1 98 114 ALA A N 1
ATOM 882 C CA . ALA A 1 114 ? -1.942 14.719 -5.906 1 98 114 ALA A CA 1
ATOM 883 C C . ALA A 1 114 ? -2.322 15.477 -7.172 1 98 114 ALA A C 1
ATOM 885 O O . ALA A 1 114 ? -3.107 16.422 -7.125 1 98 114 ALA A O 1
ATOM 886 N N . ILE A 1 115 ? -1.799 15.031 -8.273 1 97.69 115 ILE A N 1
ATOM 887 C CA . ILE A 1 115 ? -2.061 15.672 -9.555 1 97.69 115 ILE A CA 1
ATOM 888 C C . ILE A 1 115 ? -3.535 15.508 -9.922 1 97.69 115 ILE A C 1
ATOM 890 O O . ILE A 1 115 ? -4.199 16.484 -10.289 1 97.69 115 ILE A O 1
ATOM 894 N N . ASP A 1 116 ? -4.035 14.344 -9.789 1 97.38 116 ASP A N 1
ATOM 895 C CA . ASP A 1 116 ? -5.414 14.031 -10.164 1 97.38 116 ASP A CA 1
ATOM 896 C C . ASP A 1 116 ? -6.402 14.852 -9.336 1 97.38 116 ASP A C 1
ATOM 898 O O . ASP A 1 116 ? -7.438 15.289 -9.844 1 97.38 116 ASP A O 1
ATOM 902 N N . GLU A 1 117 ? -6.09 15.055 -8.078 1 97.44 117 GLU A N 1
ATOM 903 C CA . GLU A 1 117 ? -7.004 15.719 -7.148 1 97.44 117 GLU A CA 1
ATOM 904 C C . GLU A 1 117 ? -6.758 17.219 -7.102 1 97.44 117 GLU A C 1
ATOM 906 O O . GLU A 1 117 ? -7.434 17.938 -6.371 1 97.44 117 GLU A O 1
ATOM 911 N N . GLY A 1 118 ? -5.781 17.672 -7.828 1 97 118 GLY A N 1
ATOM 912 C CA . GLY A 1 118 ? -5.461 19.094 -7.82 1 97 118 GLY A CA 1
ATOM 913 C C . GLY A 1 118 ? -4.918 19.562 -6.488 1 97 118 GLY A C 1
ATOM 914 O O . GLY A 1 118 ? -5.281 20.641 -6.012 1 97 118 GLY A O 1
ATOM 915 N N . VAL A 1 119 ? -4.137 18.75 -5.855 1 96.88 119 VAL A N 1
ATOM 916 C CA . VAL A 1 119 ? -3.523 19.062 -4.57 1 96.88 119 VAL A CA 1
ATOM 917 C C . VAL A 1 119 ? -2.512 20.188 -4.734 1 96.88 119 VAL A C 1
ATOM 919 O O . VAL A 1 119 ? -1.748 20.219 -5.703 1 96.88 119 VAL A O 1
ATOM 922 N N . ASN A 1 120 ? -2.531 21.094 -3.785 1 96.88 120 ASN A N 1
ATOM 923 C CA . ASN A 1 120 ? -1.58 22.203 -3.791 1 96.88 120 ASN A CA 1
ATOM 924 C C . ASN A 1 120 ? -0.257 21.797 -3.143 1 96.88 120 ASN A C 1
ATOM 926 O O . ASN A 1 120 ? 0.813 22.156 -3.637 1 96.88 120 ASN A O 1
ATOM 930 N N . THR A 1 121 ? -0.363 21.094 -2.096 1 97.81 121 THR A N 1
ATOM 931 C CA . THR A 1 121 ? 0.827 20.797 -1.309 1 97.81 121 THR A CA 1
ATOM 932 C C . THR A 1 121 ? 0.804 19.344 -0.825 1 97.81 121 THR A C 1
ATOM 934 O O . THR A 1 121 ? -0.215 18.875 -0.318 1 97.81 121 THR A O 1
ATOM 937 N N . VAL A 1 122 ? 1.887 18.594 -1.002 1 98.25 122 VAL A N 1
ATOM 938 C CA . VAL A 1 122 ? 2.08 17.281 -0.392 1 98.25 122 VAL A CA 1
ATOM 939 C C . VAL A 1 122 ? 2.881 17.438 0.901 1 98.25 122 VAL A C 1
ATOM 941 O O . VAL A 1 122 ? 3.975 18 0.901 1 98.25 122 VAL A O 1
ATOM 944 N N . LEU A 1 123 ? 2.297 16.953 2 1 98.25 123 LEU A N 1
ATOM 945 C CA . LEU A 1 123 ? 2.98 16.922 3.289 1 98.25 123 LEU A CA 1
ATOM 946 C C . LEU A 1 123 ? 3.777 15.633 3.457 1 98.25 123 LEU A C 1
ATOM 948 O O . LEU A 1 123 ? 3.236 14.539 3.287 1 98.25 123 LEU A O 1
ATOM 952 N N . THR A 1 124 ? 5.051 15.719 3.803 1 97.81 124 THR A N 1
ATOM 953 C CA . THR A 1 124 ? 5.914 14.547 3.922 1 97.81 124 THR A CA 1
ATOM 954 C C . THR A 1 124 ? 6.988 14.773 4.98 1 97.81 124 THR A C 1
ATOM 956 O O . THR A 1 124 ? 7.109 15.875 5.523 1 97.81 124 THR A O 1
ATOM 959 N N . ILE A 1 125 ? 7.691 13.68 5.32 1 95.5 125 ILE A N 1
ATOM 960 C CA . ILE A 1 125 ? 8.797 13.805 6.266 1 95.5 125 ILE A CA 1
ATOM 961 C C . ILE A 1 125 ? 10.125 13.578 5.543 1 95.5 125 ILE A C 1
ATOM 963 O O . ILE A 1 125 ? 11.188 13.656 6.156 1 95.5 125 ILE A O 1
ATOM 967 N N . ASP A 1 126 ? 10.047 13.25 4.277 1 88.69 126 ASP A N 1
ATOM 968 C CA . ASP A 1 126 ? 11.281 13.031 3.533 1 88.69 126 ASP A CA 1
ATOM 969 C C . ASP A 1 126 ? 11.297 13.844 2.24 1 88.69 126 ASP A C 1
ATOM 971 O O . ASP A 1 126 ? 10.469 14.734 2.051 1 88.69 126 ASP A O 1
ATOM 975 N N . ASN A 1 127 ? 12.344 13.664 1.395 1 87.94 127 ASN A N 1
ATOM 976 C CA . ASN A 1 127 ? 12.562 14.523 0.24 1 87.94 127 ASN A CA 1
ATOM 977 C C . ASN A 1 127 ? 12.203 13.82 -1.064 1 87.94 127 ASN A C 1
ATOM 979 O O . ASN A 1 127 ? 12.648 14.227 -2.139 1 87.94 127 ASN A O 1
ATOM 983 N N . ASP A 1 128 ? 11.336 12.867 -1.006 1 88.12 128 ASP A N 1
ATOM 984 C CA . ASP A 1 128 ? 11.102 12.023 -2.172 1 88.12 128 ASP A CA 1
ATOM 985 C C . ASP A 1 128 ? 10.219 12.734 -3.193 1 88.12 128 ASP A C 1
ATOM 987 O O . ASP A 1 128 ? 10.156 12.328 -4.355 1 88.12 128 ASP A O 1
ATOM 991 N N . PHE A 1 129 ? 9.547 13.797 -2.838 1 94.44 129 PHE A N 1
ATOM 992 C CA . PHE A 1 129 ? 8.578 14.438 -3.719 1 94.44 129 PHE A CA 1
ATOM 993 C C . PHE A 1 129 ? 9.164 15.703 -4.332 1 94.44 129 PHE A C 1
ATOM 995 O O . PHE A 1 129 ? 8.508 16.375 -5.133 1 94.44 129 PHE A O 1
ATOM 1002 N N . GLU A 1 130 ? 10.344 16.031 -4.008 1 90.81 130 GLU A N 1
ATOM 1003 C CA . GLU A 1 130 ? 10.953 17.281 -4.453 1 90.81 130 GLU A CA 1
ATOM 1004 C C . GLU A 1 130 ? 11.203 17.266 -5.957 1 90.81 130 GLU A C 1
ATOM 1006 O O . GLU A 1 130 ? 11.367 18.328 -6.574 1 90.81 130 GLU A O 1
ATOM 1011 N N . GLN A 1 131 ? 11.117 16.125 -6.539 1 90.44 131 GLN A N 1
ATOM 1012 C CA . GL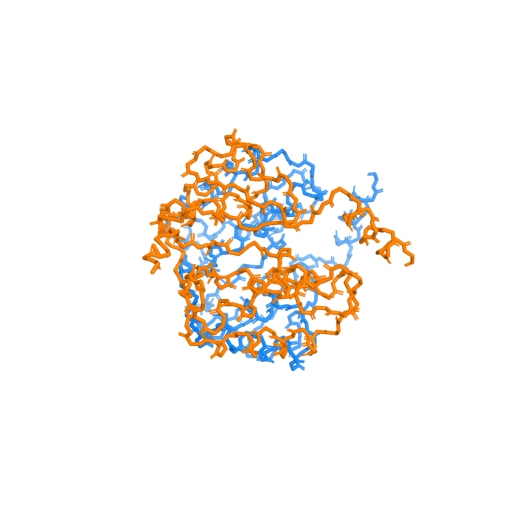N A 1 131 ? 11.383 15.992 -7.965 1 90.44 131 GLN A CA 1
ATOM 1013 C C . GLN A 1 131 ? 10.141 16.312 -8.789 1 90.44 131 GLN A C 1
ATOM 1015 O O . GLN A 1 131 ? 10.211 16.422 -10.016 1 90.44 131 GLN A O 1
ATOM 1020 N N . PHE A 1 132 ? 9.023 16.531 -8.148 1 95.94 132 PHE A N 1
ATOM 1021 C CA . PHE A 1 132 ? 7.777 16.797 -8.852 1 95.94 132 PHE A CA 1
ATOM 1022 C C . PHE A 1 132 ? 7.465 18.281 -8.859 1 95.94 132 PHE A C 1
ATOM 1024 O O .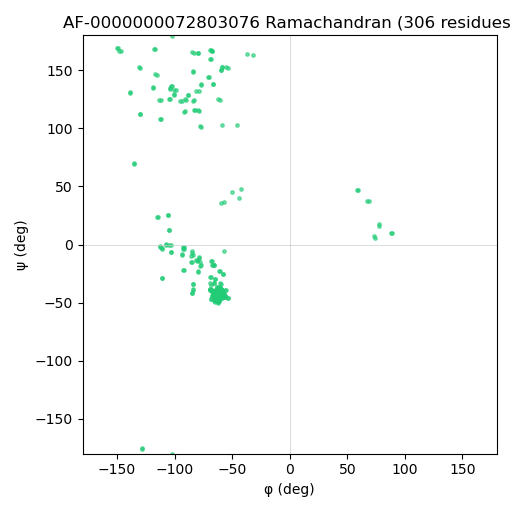 PHE A 1 132 ? 7.477 18.922 -7.809 1 95.94 132 PHE A O 1
ATOM 1031 N N . ASP A 1 133 ? 7.09 18.891 -10 1 95.06 133 ASP A N 1
ATOM 1032 C CA . ASP A 1 133 ? 6.871 20.328 -10.133 1 95.06 133 ASP A CA 1
ATOM 1033 C C . ASP A 1 133 ? 5.379 20.656 -10.148 1 95.06 133 ASP A C 1
ATOM 1035 O O . ASP A 1 133 ? 5 21.828 -10.094 1 95.06 133 ASP A O 1
ATOM 1039 N N . GLU A 1 134 ? 4.547 19.688 -10.172 1 96.5 134 GLU A N 1
ATOM 1040 C CA . GLU A 1 134 ? 3.113 19.891 -10.359 1 96.5 134 GLU A CA 1
ATOM 1041 C C . GLU A 1 134 ? 2.455 20.375 -9.07 1 96.5 134 GLU A C 1
ATOM 1043 O O . GLU A 1 134 ? 1.325 20.875 -9.094 1 96.5 134 GLU A O 1
ATOM 1048 N N . PHE A 1 135 ? 3.09 20.203 -7.973 1 97.38 135 PHE A N 1
ATOM 1049 C CA . PHE A 1 135 ? 2.611 20.641 -6.664 1 97.38 135 PHE A CA 1
ATOM 1050 C C . PHE A 1 135 ? 3.775 21.047 -5.773 1 97.38 135 PHE A C 1
ATOM 1052 O O . PHE A 1 135 ? 4.934 20.75 -6.074 1 97.38 135 PHE A O 1
ATOM 1059 N N . ASP A 1 136 ? 3.449 21.719 -4.676 1 97.12 136 ASP A N 1
ATOM 1060 C CA . ASP A 1 136 ? 4.465 22.047 -3.68 1 97.12 136 ASP A CA 1
ATOM 1061 C C . ASP A 1 136 ? 4.691 20.891 -2.717 1 97.12 136 ASP A C 1
ATOM 1063 O O . ASP A 1 136 ? 3.797 20.062 -2.502 1 97.12 136 ASP A O 1
ATOM 1067 N N . THR A 1 137 ? 5.879 20.766 -2.244 1 97.62 137 THR A N 1
ATOM 1068 C CA . THR A 1 137 ? 6.23 19.781 -1.221 1 97.62 137 THR A CA 1
ATOM 1069 C C . THR A 1 137 ? 6.586 20.469 0.091 1 97.62 137 THR A C 1
ATOM 1071 O O . THR A 1 137 ? 7.414 21.391 0.111 1 97.62 137 THR A O 1
ATOM 1074 N N . GLU A 1 138 ? 5.914 20.109 1.118 1 97 138 GLU A N 1
ATOM 1075 C CA . GLU A 1 138 ? 6.258 20.609 2.447 1 97 138 GLU A CA 1
ATOM 1076 C C . GLU A 1 138 ? 6.816 19.484 3.326 1 97 138 GLU A C 1
ATOM 1078 O O . GLU A 1 138 ? 6.082 18.594 3.734 1 97 138 GLU A O 1
ATOM 1083 N N . VAL A 1 139 ? 8.078 19.516 3.57 1 97.25 139 VAL A N 1
ATOM 1084 C CA . VAL A 1 139 ? 8.711 18.641 4.547 1 97.25 139 VAL A CA 1
ATOM 1085 C C . VAL A 1 139 ? 8.484 19.188 5.953 1 97.25 139 VAL A C 1
ATOM 1087 O O . VAL A 1 139 ? 9.07 20.203 6.336 1 97.25 139 VAL A O 1
ATOM 1090 N N . ILE A 1 140 ? 7.789 18.453 6.715 1 97.19 140 ILE A N 1
ATOM 1091 C CA . ILE A 1 140 ? 7.207 19.062 7.906 1 97.19 140 ILE A CA 1
ATOM 1092 C C . ILE A 1 140 ? 8.227 19.047 9.047 1 97.19 140 ILE A C 1
ATOM 1094 O O . ILE A 1 140 ? 8.039 19.703 10.062 1 97.19 140 ILE A O 1
ATOM 1098 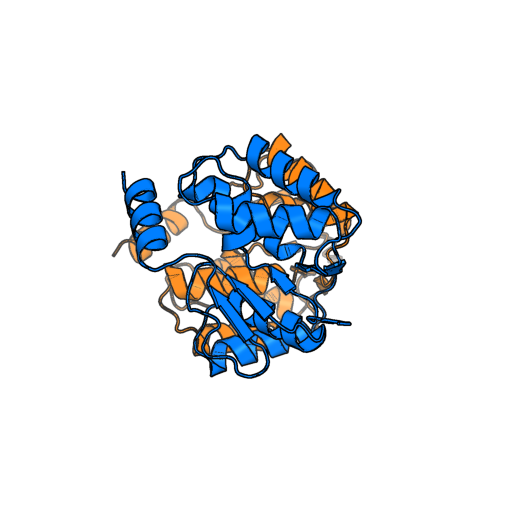N N . LEU A 1 141 ? 9.273 18.25 8.898 1 96.94 141 LEU A N 1
ATOM 1099 C CA . LEU A 1 141 ? 10.328 18.219 9.906 1 96.94 141 LEU A CA 1
ATOM 1100 C C . LEU A 1 141 ? 11.547 19.016 9.453 1 96.94 141 LEU A C 1
ATOM 1102 O O . LEU A 1 141 ? 11.969 18.906 8.305 1 96.94 141 LEU A O 1
ATOM 1106 N N . SER A 1 142 ? 12.062 19.75 10.336 1 95.12 142 SER A N 1
ATOM 1107 C CA . SER A 1 142 ? 13.375 20.359 10.078 1 95.12 142 SER A CA 1
ATOM 1108 C C . SER A 1 142 ? 14.469 19.297 10.055 1 95.12 142 SER A C 1
ATOM 1110 O O . SER A 1 142 ? 14.25 18.156 10.477 1 95.12 142 SER A O 1
ATOM 1112 N N . SER A 1 143 ? 15.656 19.719 9.555 1 94.38 143 SER A N 1
ATOM 1113 C CA . SER A 1 143 ? 16.797 18.812 9.539 1 94.38 143 SER A CA 1
ATOM 1114 C C . SER A 1 143 ? 17.141 18.328 10.945 1 94.38 143 SER A C 1
ATOM 1116 O O . SER A 1 143 ? 17.453 17.156 11.141 1 94.38 143 SER A O 1
ATOM 1118 N N . ASP A 1 144 ? 17.047 19.219 11.93 1 95.38 144 ASP A N 1
ATOM 1119 C CA . ASP A 1 144 ? 17.328 18.875 13.32 1 95.38 144 ASP A CA 1
ATOM 1120 C C . ASP A 1 144 ? 16.297 17.891 13.867 1 95.38 144 ASP A C 1
ATOM 1122 O O . ASP A 1 144 ? 16.641 16.938 14.555 1 95.38 144 ASP A O 1
ATOM 1126 N N . GLU A 1 145 ? 15.086 18.172 13.586 1 95.81 145 GLU A N 1
ATOM 1127 C CA . GLU A 1 145 ? 14.008 17.297 14.039 1 95.81 145 GLU A CA 1
ATOM 1128 C C . GLU A 1 145 ? 14.125 15.906 13.406 1 95.81 145 GLU A C 1
ATOM 1130 O O . GLU A 1 145 ? 13.883 14.898 14.07 1 95.81 145 GLU A O 1
ATOM 1135 N N . PHE A 1 146 ? 14.453 15.844 12.18 1 94.5 146 PHE A N 1
ATOM 1136 C CA . PHE A 1 146 ? 14.617 14.578 11.477 1 94.5 146 PHE A CA 1
ATOM 1137 C C . PHE A 1 146 ? 15.75 13.766 12.094 1 94.5 146 PHE A C 1
ATOM 1139 O O . PHE A 1 146 ? 15.617 12.555 12.281 1 94.5 146 PHE A O 1
ATOM 1146 N N . SER A 1 147 ? 16.797 14.445 12.422 1 95 147 SER A N 1
ATOM 1147 C CA . SER A 1 147 ? 17.922 13.797 13.078 1 95 147 SER A CA 1
ATOM 1148 C C . SER A 1 147 ? 17.531 13.242 14.445 1 95 147 SER A C 1
ATOM 1150 O O . SER A 1 147 ? 17.922 12.133 14.812 1 95 147 SER A O 1
ATOM 115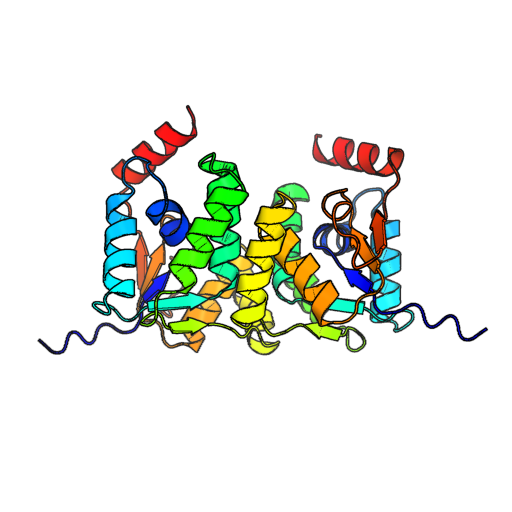2 N N . GLU A 1 148 ? 16.812 14.078 15.148 1 95.81 148 GLU A N 1
ATOM 1153 C CA . GLU A 1 148 ? 16.312 13.648 16.453 1 95.81 148 GLU A CA 1
ATOM 1154 C C . GLU A 1 148 ? 15.445 12.398 16.328 1 95.81 148 GLU A C 1
ATOM 1156 O O . GLU A 1 148 ? 15.57 11.461 17.109 1 95.81 148 GLU A O 1
ATOM 1161 N N . LEU A 1 149 ? 14.594 12.391 15.32 1 95.44 149 LEU A N 1
ATOM 1162 C CA . LEU A 1 149 ? 13.734 11.234 15.086 1 95.44 149 LEU A CA 1
ATOM 1163 C C . LEU A 1 149 ? 14.562 10 14.75 1 95.44 149 LEU A C 1
ATOM 1165 O O . LEU A 1 149 ? 14.32 8.922 15.289 1 95.44 149 LEU A O 1
ATOM 1169 N N . ASN A 1 150 ? 15.531 10.133 13.914 1 94.5 150 ASN A N 1
ATOM 1170 C CA . ASN A 1 150 ? 16.391 9.023 13.516 1 94.5 150 ASN A CA 1
ATOM 1171 C C . ASN A 1 150 ? 17.141 8.445 14.711 1 94.5 150 ASN A C 1
ATOM 1173 O O . ASN A 1 150 ? 17.297 7.223 14.82 1 94.5 150 ASN A O 1
ATOM 1177 N N . GLN A 1 151 ? 17.594 9.359 15.555 1 94.38 151 GLN A N 1
ATOM 1178 C CA . GLN A 1 151 ? 18.297 8.914 16.75 1 94.38 151 GLN A CA 1
ATOM 1179 C C . GLN A 1 151 ? 17.375 8.102 17.656 1 94.38 151 GLN A C 1
ATOM 1181 O O . GLN A 1 151 ? 17.797 7.094 18.234 1 94.38 151 GLN A O 1
ATOM 1186 N N . PHE A 1 152 ? 16.25 8.578 17.766 1 93.5 152 PHE A N 1
ATOM 1187 C CA . PHE A 1 152 ? 15.25 7.867 18.562 1 93.5 152 PHE A CA 1
ATOM 1188 C C . PHE A 1 152 ? 15 6.473 18 1 93.5 152 PHE A C 1
ATOM 1190 O O . PHE A 1 152 ? 14.852 5.512 18.766 1 93.5 152 PHE A O 1
ATOM 1197 N N . LEU A 1 153 ? 14.977 6.316 16.672 1 92.12 153 LEU A N 1
ATOM 1198 C CA . LEU A 1 153 ? 14.641 5.059 16.016 1 92.12 153 LEU A CA 1
ATOM 1199 C C . LEU A 1 153 ? 15.828 4.105 16.016 1 92.12 153 LEU A C 1
ATOM 1201 O O . LEU A 1 153 ? 15.656 2.895 15.867 1 92.12 153 LEU A O 1
ATOM 1205 N N . ASP A 1 154 ? 16.984 4.617 16.141 1 87.25 154 ASP A N 1
ATOM 1206 C CA . ASP A 1 154 ? 18.203 3.816 16.156 1 87.25 154 ASP A CA 1
ATOM 1207 C C . ASP A 1 154 ? 18.516 3.289 17.547 1 87.25 154 ASP A C 1
ATOM 1209 O O . ASP A 1 154 ? 19.453 2.506 17.734 1 87.25 154 ASP A O 1
ATOM 1213 N N . VAL A 1 155 ? 17.906 3.68 18.516 1 69.31 155 VAL A N 1
ATOM 1214 C CA . VAL A 1 155 ? 18.234 3.254 19.875 1 69.31 155 VAL A CA 1
ATOM 1215 C C . VAL A 1 155 ? 17.594 1.903 20.156 1 69.31 155 VAL A C 1
ATOM 1217 O O . VAL A 1 155 ? 16.5 1.606 19.656 1 69.31 155 VAL A O 1
ATOM 1220 N N . MET B 1 1 ? -13.141 -31.141 -18.453 1 30.44 1 MET B N 1
ATOM 1221 C CA . MET B 1 1 ? -12.68 -31.156 -17.062 1 30.44 1 MET B CA 1
ATOM 1222 C C . MET B 1 1 ? -12.984 -29.828 -16.375 1 30.44 1 MET B C 1
ATOM 1224 O O . MET B 1 1 ? -12.516 -28.781 -16.797 1 30.44 1 MET B O 1
ATOM 1228 N N . ASP B 1 2 ? -14.133 -29.469 -15.961 1 36.28 2 ASP B N 1
ATOM 1229 C CA . ASP B 1 2 ? -14.883 -28.297 -15.5 1 36.28 2 ASP B CA 1
ATOM 1230 C C . ASP B 1 2 ? -14.117 -27.547 -14.406 1 36.28 2 ASP B C 1
ATOM 1232 O O . ASP B 1 2 ? -14.062 -28 -13.266 1 36.28 2 ASP B O 1
ATOM 1236 N N . ASN B 1 3 ? -12.859 -27.25 -14.438 1 42.34 3 ASN B N 1
ATOM 1237 C CA . ASN B 1 3 ? -11.719 -26.828 -13.633 1 42.34 3 ASN B CA 1
ATOM 1238 C C . ASN B 1 3 ? -12.109 -25.734 -12.641 1 42.34 3 ASN B C 1
ATOM 1240 O O . ASN B 1 3 ? -12.031 -24.547 -12.961 1 42.34 3 ASN B O 1
ATOM 1244 N N . GLU B 1 4 ? -13.188 -25.812 -11.867 1 53.06 4 GLU B N 1
ATOM 1245 C CA . GLU B 1 4 ? -14.141 -25.109 -11.023 1 53.06 4 GLU B CA 1
ATOM 1246 C C . GLU B 1 4 ? -13.43 -24.375 -9.891 1 53.06 4 GLU B C 1
ATOM 1248 O O . GLU B 1 4 ? -14.031 -24.094 -8.852 1 53.06 4 GLU B O 1
ATOM 1253 N N . SER B 1 5 ? -12.094 -24.578 -9.773 1 71.12 5 SER B N 1
ATOM 1254 C CA . SER B 1 5 ? -11.375 -24 -8.641 1 71.12 5 SER B CA 1
ATOM 1255 C C . SER B 1 5 ? -11.523 -22.484 -8.602 1 71.12 5 SER B C 1
ATOM 1257 O O . SER B 1 5 ? -11.609 -21.844 -9.648 1 71.12 5 SER B O 1
ATOM 1259 N N . GLY B 1 6 ? -12.367 -22 -7.73 1 86.56 6 GLY B N 1
ATOM 1260 C CA . GLY B 1 6 ? -12.617 -20.578 -7.488 1 86.56 6 GLY B CA 1
ATOM 1261 C C . GLY B 1 6 ? -11.391 -19.719 -7.707 1 86.56 6 GLY B C 1
ATOM 1262 O O . GLY B 1 6 ? -10.328 -20.219 -8.086 1 86.56 6 GLY B O 1
ATOM 1263 N N . PRO B 1 7 ? -11.469 -18.5 -7.859 1 97 7 PRO B N 1
ATOM 1264 C CA . PRO B 1 7 ? -10.406 -17.547 -8.164 1 97 7 PRO B CA 1
ATOM 1265 C C . PRO B 1 7 ? -9.234 -17.625 -7.191 1 97 7 PRO B C 1
ATOM 1267 O O . PRO B 1 7 ? -9.391 -18.125 -6.078 1 97 7 PRO B O 1
ATOM 1270 N N . TYR B 1 8 ? -8.102 -17.266 -7.684 1 98.31 8 TYR B N 1
ATOM 1271 C CA . TYR B 1 8 ? -6.883 -17.125 -6.895 1 98.31 8 TYR B CA 1
ATOM 1272 C C . TYR B 1 8 ? -6.562 -15.656 -6.641 1 98.31 8 TYR B C 1
ATOM 1274 O O . TYR B 1 8 ? -6.711 -14.82 -7.535 1 98.31 8 TYR B O 1
ATOM 1282 N N . LEU B 1 9 ? -6.234 -15.344 -5.441 1 98.56 9 LEU B N 1
ATOM 1283 C CA . LEU B 1 9 ? -5.684 -14.023 -5.164 1 98.56 9 LEU B CA 1
ATOM 1284 C C . LEU B 1 9 ? -4.168 -14.086 -5.027 1 98.56 9 LEU B C 1
ATOM 1286 O O . LEU B 1 9 ? -3.637 -14.953 -4.328 1 98.56 9 LEU B O 1
ATOM 1290 N N . PHE B 1 10 ? -3.484 -13.242 -5.734 1 98.44 10 PHE B N 1
ATOM 1291 C CA . PHE B 1 10 ? -2.029 -13.195 -5.695 1 98.44 10 PHE B CA 1
ATOM 1292 C C . PHE B 1 10 ? -1.547 -12.234 -4.617 1 98.44 10 PHE B C 1
ATOM 1294 O O . PHE B 1 10 ? -1.896 -11.055 -4.633 1 98.44 10 PHE B O 1
ATOM 1301 N N . ASP B 1 11 ? -0.712 -12.773 -3.717 1 97.5 11 ASP B N 1
ATOM 1302 C CA . ASP B 1 11 ? -0.04 -11.922 -2.738 1 97.5 11 ASP B CA 1
ATOM 1303 C C . ASP B 1 11 ? 1.164 -11.219 -3.357 1 97.5 11 ASP B C 1
ATOM 1305 O O . ASP B 1 11 ? 1.642 -11.617 -4.422 1 97.5 11 ASP B O 1
ATOM 1309 N N . VAL B 1 12 ? 1.647 -10.266 -2.729 1 98.06 12 VAL B N 1
ATOM 1310 C CA . VAL B 1 12 ? 2.729 -9.398 -3.186 1 98.06 12 VAL B CA 1
ATOM 1311 C C . VAL B 1 12 ? 3.977 -10.234 -3.471 1 98.06 12 VAL B C 1
ATOM 1313 O O . VAL B 1 12 ? 4.633 -10.047 -4.496 1 98.06 12 VAL B O 1
ATOM 1316 N N . GLY B 1 13 ? 4.293 -11.141 -2.58 1 97.62 13 GLY B N 1
ATOM 1317 C CA . GLY B 1 13 ? 5.5 -11.945 -2.705 1 97.62 13 GLY B CA 1
ATOM 1318 C C . GLY B 1 13 ? 5.523 -12.797 -3.959 1 97.62 13 GLY B C 1
ATOM 1319 O O . GLY B 1 13 ? 6.574 -12.977 -4.578 1 97.62 13 GLY B O 1
ATOM 1320 N N . VAL B 1 14 ? 4.379 -13.305 -4.34 1 98.38 14 VAL B N 1
ATOM 1321 C CA . VAL B 1 14 ? 4.258 -14.141 -5.531 1 98.38 14 VAL B CA 1
ATOM 1322 C C . VAL B 1 14 ? 4.496 -13.289 -6.777 1 98.38 14 VAL B C 1
ATOM 1324 O O . VAL B 1 14 ? 5.246 -13.688 -7.672 1 98.38 14 VAL B O 1
ATOM 1327 N N . ILE B 1 15 ? 3.852 -12.133 -6.801 1 98.75 15 ILE B N 1
ATOM 1328 C CA . ILE B 1 15 ? 3.986 -11.234 -7.941 1 98.75 15 ILE B CA 1
ATOM 1329 C C . ILE B 1 15 ? 5.445 -10.797 -8.086 1 98.75 15 ILE B C 1
ATOM 1331 O O . ILE B 1 15 ? 6.016 -10.875 -9.18 1 98.75 15 ILE B O 1
ATOM 1335 N N . ALA B 1 16 ? 6.074 -10.359 -6.992 1 98.69 16 ALA B N 1
ATOM 1336 C CA . ALA B 1 16 ? 7.453 -9.875 -7.031 1 98.69 16 ALA B CA 1
ATOM 1337 C C . ALA B 1 16 ? 8.406 -10.977 -7.473 1 98.69 16 ALA B C 1
ATOM 1339 O O . ALA B 1 16 ? 9.219 -10.781 -8.375 1 98.69 16 ALA B O 1
ATOM 1340 N N . LEU B 1 17 ? 8.266 -12.133 -6.852 1 98.56 17 LEU B N 1
ATOM 1341 C CA . LEU B 1 17 ? 9.164 -13.25 -7.137 1 98.56 17 LEU B CA 1
ATOM 1342 C C . LEU B 1 17 ? 9.07 -13.656 -8.602 1 98.56 17 LEU B C 1
ATOM 1344 O O . LEU B 1 17 ? 10.094 -13.93 -9.242 1 98.56 17 LEU B O 1
ATOM 1348 N N . ALA B 1 18 ? 7.867 -13.68 -9.148 1 98.62 18 ALA B N 1
ATOM 1349 C CA . ALA B 1 18 ? 7.648 -14.078 -10.539 1 98.62 18 ALA B CA 1
ATOM 1350 C C . ALA B 1 18 ? 8.383 -13.148 -11.5 1 98.62 18 ALA B C 1
ATOM 1352 O O . ALA B 1 18 ? 8.703 -13.539 -12.625 1 98.62 18 ALA B O 1
ATOM 1353 N N . HIS B 1 19 ? 8.672 -11.984 -11.086 1 98.56 19 HIS B N 1
ATOM 1354 C CA . HIS B 1 19 ? 9.219 -10.977 -11.984 1 98.56 19 HIS B CA 1
ATOM 1355 C C . HIS B 1 19 ? 10.719 -10.781 -11.75 1 98.56 19 HIS B C 1
ATOM 1357 O O . HIS B 1 19 ? 11.289 -9.781 -12.188 1 98.56 19 HIS B O 1
ATOM 1363 N N . THR B 1 20 ? 11.297 -11.664 -11.031 1 97.69 20 THR B N 1
ATOM 1364 C CA . THR B 1 20 ? 12.734 -11.609 -10.789 1 97.69 20 THR B CA 1
ATOM 1365 C C . THR B 1 20 ? 13.469 -12.625 -11.664 1 97.69 20 THR B C 1
ATOM 1367 O O . THR B 1 20 ? 12.844 -13.328 -12.461 1 97.69 20 THR B O 1
ATOM 1370 N N . LYS B 1 21 ? 14.812 -12.625 -11.508 1 93.56 21 LYS B N 1
ATOM 1371 C CA . LYS B 1 21 ? 15.641 -13.648 -12.141 1 93.56 21 LYS B CA 1
ATOM 1372 C C . LYS B 1 21 ? 16.312 -14.531 -11.094 1 93.56 21 LYS B C 1
ATOM 1374 O O . LYS B 1 21 ? 17.359 -15.141 -11.359 1 93.56 21 LYS B O 1
ATOM 1379 N N . THR B 1 22 ? 15.719 -14.602 -9.898 1 94.56 22 THR B N 1
ATOM 1380 C CA . THR B 1 22 ? 16.312 -15.305 -8.766 1 94.56 22 THR B CA 1
ATOM 1381 C C . THR B 1 22 ? 15.969 -16.797 -8.82 1 94.56 22 THR B C 1
ATOM 1383 O O . THR B 1 22 ? 15.055 -17.203 -9.547 1 94.56 22 THR B O 1
ATOM 1386 N N . PRO B 1 23 ? 16.734 -17.516 -8 1 93.19 23 PRO B N 1
ATOM 1387 C CA . PRO B 1 23 ? 16.359 -18.922 -7.863 1 93.19 23 PRO B CA 1
ATOM 1388 C C . PRO B 1 23 ? 14.938 -19.094 -7.336 1 93.19 23 PRO B C 1
ATOM 1390 O O . PRO B 1 23 ? 14.414 -18.219 -6.645 1 93.19 23 PRO B O 1
ATOM 1393 N N . VAL B 1 24 ? 14.297 -20.172 -7.715 1 94.94 24 VAL B N 1
ATOM 1394 C CA . VAL B 1 24 ? 13.023 -20.688 -7.215 1 94.94 24 VAL B CA 1
ATOM 1395 C C . VAL B 1 24 ? 11.883 -19.812 -7.734 1 94.94 24 VAL B C 1
ATOM 1397 O O . VAL B 1 24 ? 10.734 -19.969 -7.312 1 94.94 24 VAL B O 1
ATOM 1400 N N . ARG B 1 25 ? 12.203 -18.891 -8.617 1 97.12 25 ARG B N 1
ATOM 1401 C CA . ARG B 1 25 ? 11.148 -18.016 -9.125 1 97.12 25 ARG B CA 1
ATOM 1402 C C . ARG B 1 25 ? 10.133 -18.812 -9.945 1 97.12 25 ARG B C 1
ATOM 1404 O O . ARG B 1 25 ? 9 -18.359 -10.148 1 97.12 25 ARG B O 1
ATOM 1411 N N . ASP B 1 26 ? 10.406 -19.953 -10.398 1 96.25 26 ASP B N 1
ATOM 1412 C CA . ASP B 1 26 ? 9.617 -20.688 -11.375 1 96.25 26 ASP B CA 1
ATOM 1413 C C . ASP B 1 26 ? 8.219 -20.984 -10.844 1 96.25 26 ASP B C 1
ATOM 1415 O O . ASP B 1 26 ? 7.242 -20.969 -11.594 1 96.25 26 ASP B O 1
ATOM 1419 N N . ALA B 1 27 ? 8.156 -21.344 -9.57 1 94.31 27 ALA B N 1
ATOM 1420 C CA . ALA B 1 27 ? 6.852 -21.641 -8.992 1 94.31 27 ALA B CA 1
ATOM 1421 C C . ALA B 1 27 ? 5.926 -20.422 -9.094 1 94.31 27 ALA B C 1
ATOM 1423 O O . ALA B 1 27 ? 4.754 -20.562 -9.453 1 94.31 27 ALA B O 1
ATOM 1424 N N . ALA B 1 28 ? 6.457 -19.281 -8.742 1 97.94 28 ALA B N 1
ATOM 1425 C CA . ALA B 1 28 ? 5.672 -18.047 -8.836 1 97.94 28 ALA B CA 1
ATOM 1426 C C . ALA B 1 28 ? 5.371 -17.703 -10.289 1 97.94 28 ALA B C 1
ATOM 1428 O O . ALA B 1 28 ? 4.25 -17.312 -10.625 1 97.94 28 ALA B O 1
ATOM 1429 N N . LEU B 1 29 ? 6.348 -17.891 -11.156 1 98.19 29 LEU B N 1
ATOM 1430 C CA . LEU B 1 29 ? 6.23 -17.547 -12.57 1 98.19 29 LEU B CA 1
ATOM 1431 C C . LEU B 1 29 ? 5.152 -18.391 -13.242 1 98.19 29 LEU B C 1
ATOM 1433 O O . LEU B 1 29 ? 4.387 -17.875 -14.07 1 98.19 29 LEU B O 1
ATOM 1437 N N . SER B 1 30 ? 5.07 -19.609 -12.914 1 97.5 30 SER B N 1
ATOM 1438 C CA . SER B 1 30 ? 4.074 -20.5 -13.492 1 97.5 30 SER B CA 1
ATOM 1439 C C . SER B 1 30 ? 2.656 -20.016 -13.211 1 97.5 30 SER B C 1
ATOM 1441 O O . SER B 1 30 ? 1.808 -20 -14.102 1 97.5 30 SER B O 1
ATOM 1443 N N . TYR B 1 31 ? 2.398 -19.609 -11.961 1 97.44 31 TYR B N 1
ATOM 1444 C CA . TYR B 1 31 ? 1.076 -19.109 -11.602 1 97.44 31 TYR B CA 1
ATOM 1445 C C . TYR B 1 31 ? 0.756 -17.828 -12.359 1 97.44 31 TYR B C 1
ATOM 1447 O O . TYR B 1 31 ? -0.365 -17.641 -12.836 1 97.44 31 TYR B O 1
ATOM 1455 N N . VAL B 1 32 ? 1.707 -16.938 -12.461 1 98.19 32 VAL B N 1
ATOM 1456 C CA . VAL B 1 32 ? 1.499 -15.656 -13.141 1 98.19 32 VAL B CA 1
ATOM 1457 C C . VAL B 1 32 ? 1.249 -15.898 -14.625 1 98.19 32 VAL B C 1
ATOM 1459 O O . VAL B 1 32 ? 0.342 -15.297 -15.211 1 98.19 32 VAL B O 1
ATOM 1462 N N . GLN B 1 33 ? 2.016 -16.766 -15.219 1 98.12 33 GLN B N 1
ATOM 1463 C CA . GLN B 1 33 ? 1.834 -17.109 -16.625 1 98.12 33 GLN B CA 1
ATOM 1464 C C . GLN B 1 33 ? 0.46 -17.719 -16.875 1 98.12 33 GLN B C 1
ATOM 1466 O O . GLN B 1 33 ? -0.216 -17.375 -17.844 1 98.12 33 GLN B O 1
ATOM 1471 N N . ASP B 1 34 ? 0.075 -18.625 -16.031 1 97.25 34 ASP B N 1
ATOM 1472 C CA . ASP B 1 34 ? -1.231 -19.266 -16.156 1 97.25 34 ASP B CA 1
ATOM 1473 C C . ASP B 1 34 ? -2.357 -18.234 -16.031 1 97.25 34 ASP B C 1
ATOM 1475 O O . ASP B 1 34 ? -3.365 -18.328 -16.734 1 97.25 34 ASP B O 1
ATOM 1479 N N . ALA B 1 35 ? -2.211 -17.328 -15.125 1 97.56 35 ALA B N 1
ATOM 1480 C CA . ALA B 1 35 ? -3.215 -16.281 -14.945 1 97.56 35 ALA B CA 1
ATOM 1481 C C . ALA B 1 35 ? -3.316 -15.398 -16.188 1 97.56 35 ALA B C 1
ATOM 1483 O O . ALA B 1 35 ? -4.418 -15.086 -16.641 1 97.56 35 ALA B O 1
ATOM 1484 N N . ILE B 1 36 ? -2.164 -14.992 -16.75 1 97.81 36 ILE B N 1
ATOM 1485 C CA . ILE B 1 36 ? -2.109 -14.133 -17.922 1 97.81 36 ILE B CA 1
ATOM 1486 C C . ILE B 1 36 ? -2.74 -14.836 -19.125 1 97.81 36 ILE B C 1
ATOM 1488 O O . ILE B 1 36 ? -3.441 -14.219 -19.922 1 97.81 36 ILE B O 1
ATOM 1492 N N . ALA B 1 37 ? -2.523 -16.125 -19.172 1 96.38 37 ALA B N 1
ATOM 1493 C CA . ALA B 1 37 ? -3.02 -16.922 -20.297 1 96.38 37 ALA B CA 1
ATOM 1494 C C . ALA B 1 37 ? -4.496 -17.266 -20.109 1 96.38 37 ALA B C 1
ATOM 1496 O O . ALA B 1 37 ? -5.16 -17.688 -21.047 1 96.38 37 ALA B O 1
ATOM 1497 N N . GLY B 1 38 ? -5.031 -17.078 -18.953 1 95 38 GLY B N 1
ATOM 1498 C CA . GLY B 1 38 ? -6.422 -17.391 -18.672 1 95 38 GLY B CA 1
ATOM 1499 C C . GLY B 1 38 ? -6.625 -18.828 -18.219 1 95 38 GLY B C 1
ATOM 1500 O O . GLY B 1 38 ? -7.75 -19.328 -18.203 1 95 38 GLY B O 1
ATOM 1501 N N . GLY B 1 39 ? -5.512 -19.484 -17.953 1 95.75 39 GLY B N 1
ATOM 1502 C CA . GLY B 1 39 ? -5.594 -20.844 -17.453 1 95.75 39 GLY B CA 1
ATOM 1503 C C . GLY B 1 39 ? -6.16 -20.938 -16.047 1 95.75 39 GLY B C 1
ATOM 1504 O O . GLY B 1 39 ? -6.715 -21.969 -15.664 1 95.75 39 GLY B O 1
ATOM 1505 N N . ILE B 1 40 ? -5.988 -19.875 -15.211 1 96.31 40 ILE B N 1
ATOM 1506 C CA . ILE B 1 40 ? -6.637 -19.75 -13.906 1 96.31 40 ILE B CA 1
ATOM 1507 C C . ILE B 1 40 ? -7.312 -18.375 -13.789 1 96.31 40 ILE B C 1
ATOM 1509 O O . ILE B 1 40 ? -6.926 -17.438 -14.477 1 96.31 40 ILE B O 1
ATOM 1513 N N . ASP B 1 41 ? -8.312 -18.359 -13.016 1 97.31 41 ASP B N 1
ATOM 1514 C CA . ASP B 1 41 ? -8.945 -17.094 -12.672 1 97.31 41 ASP B CA 1
ATOM 1515 C C . ASP B 1 41 ? -8.195 -16.406 -11.531 1 97.31 41 ASP B C 1
ATOM 1517 O O . ASP B 1 41 ? -8.156 -16.906 -10.414 1 97.31 41 ASP B O 1
ATOM 1521 N N . ALA B 1 42 ? -7.629 -15.258 -11.812 1 98.19 42 ALA B N 1
ATOM 1522 C CA . ALA B 1 42 ? -6.805 -14.562 -10.828 1 98.19 42 ALA B CA 1
ATOM 1523 C C . ALA B 1 42 ? -7.391 -13.188 -10.492 1 98.19 42 ALA B C 1
ATOM 1525 O O . ALA B 1 42 ? -7.859 -12.477 -11.375 1 98.19 42 ALA B O 1
ATOM 1526 N N . VAL B 1 43 ? -7.43 -12.875 -9.219 1 98.38 43 VAL B N 1
ATOM 1527 C CA . VAL B 1 43 ? -7.734 -11.547 -8.703 1 98.38 43 VAL B CA 1
ATOM 1528 C C . VAL B 1 43 ? -6.453 -10.875 -8.227 1 98.38 43 VAL B C 1
ATOM 1530 O O . VAL B 1 43 ? -5.711 -11.438 -7.422 1 98.38 43 VAL B O 1
ATOM 1533 N N . VAL B 1 44 ? -6.137 -9.711 -8.711 1 98.5 44 VAL B N 1
ATOM 1534 C CA . VAL B 1 44 ? -4.98 -8.93 -8.289 1 98.5 44 VAL B CA 1
ATOM 1535 C C . VAL B 1 44 ? -5.414 -7.504 -7.957 1 98.5 44 VAL B C 1
ATOM 1537 O O . VAL B 1 44 ? -5.797 -6.742 -8.852 1 98.5 44 VAL B O 1
ATOM 1540 N N . PRO B 1 45 ? -5.34 -7.133 -6.668 1 97.94 45 PRO B N 1
ATOM 1541 C CA . PRO B 1 45 ? -5.562 -5.723 -6.34 1 97.94 45 PRO B CA 1
ATOM 1542 C C . PRO B 1 45 ? -4.422 -4.82 -6.816 1 97.94 45 PRO B C 1
ATOM 1544 O O . PRO B 1 45 ? -3.252 -5.199 -6.727 1 97.94 45 PRO B O 1
ATOM 1547 N N . TYR B 1 46 ? -4.703 -3.654 -7.242 1 98.19 46 TYR B N 1
ATOM 1548 C CA . TYR B 1 46 ? -3.68 -2.762 -7.77 1 98.19 46 TYR B CA 1
ATOM 1549 C C . TYR B 1 46 ? -2.641 -2.434 -6.703 1 98.19 46 TYR B C 1
ATOM 1551 O O . TYR B 1 46 ? -1.447 -2.34 -6.996 1 98.19 46 TYR B O 1
ATOM 1559 N N . PRO B 1 47 ? -3.01 -2.26 -5.434 1 98.25 47 PRO B N 1
ATOM 1560 C CA . PRO B 1 47 ? -1.989 -1.996 -4.418 1 98.25 47 PRO B CA 1
ATOM 1561 C C . PRO B 1 47 ? -0.932 -3.096 -4.344 1 98.25 47 PRO B C 1
ATOM 1563 O O . PRO B 1 47 ? 0.211 -2.834 -3.963 1 98.25 47 PRO B O 1
ATOM 1566 N N . ALA B 1 48 ? -1.285 -4.281 -4.746 1 98.5 48 ALA B N 1
ATOM 1567 C CA . ALA B 1 48 ? -0.316 -5.375 -4.719 1 98.5 48 ALA B CA 1
ATOM 1568 C C . ALA B 1 48 ? 0.83 -5.113 -5.691 1 98.5 48 ALA B C 1
ATOM 1570 O O . ALA B 1 48 ? 1.961 -5.547 -5.461 1 98.5 48 ALA B O 1
ATOM 1571 N N . LEU B 1 49 ? 0.53 -4.402 -6.754 1 98.81 49 LEU B N 1
ATOM 1572 C CA . LEU B 1 49 ? 1.57 -4.066 -7.719 1 98.81 49 LEU B CA 1
ATOM 1573 C C . LEU B 1 49 ? 2.574 -3.086 -7.121 1 98.81 49 LEU B C 1
ATOM 1575 O O . LEU B 1 49 ? 3.775 -3.191 -7.371 1 98.81 49 LEU B O 1
ATOM 1579 N N . PHE B 1 50 ? 2.09 -2.145 -6.352 1 98.81 50 PHE B N 1
ATOM 1580 C CA . PHE B 1 50 ? 2.98 -1.207 -5.676 1 98.81 50 PHE B CA 1
ATOM 1581 C C . PHE B 1 50 ? 3.785 -1.91 -4.59 1 98.81 50 PHE B C 1
ATOM 1583 O O . PHE B 1 50 ? 4.953 -1.588 -4.367 1 98.81 50 PHE B O 1
ATOM 1590 N N . GLY B 1 51 ? 3.123 -2.83 -3.898 1 98.69 51 GLY B N 1
ATOM 1591 C CA . GLY B 1 51 ? 3.863 -3.68 -2.979 1 98.69 51 GLY B CA 1
ATOM 1592 C C . GLY B 1 51 ? 4.949 -4.492 -3.66 1 98.69 51 GLY B C 1
ATOM 1593 O O . GLY B 1 51 ? 6.078 -4.562 -3.168 1 98.69 51 GLY B O 1
ATOM 1594 N N . ALA B 1 52 ? 4.598 -5.062 -4.773 1 98.81 52 ALA B N 1
ATOM 1595 C CA . ALA B 1 52 ? 5.574 -5.844 -5.531 1 98.81 52 ALA B CA 1
ATOM 1596 C C . ALA B 1 52 ? 6.73 -4.969 -6.004 1 98.81 52 ALA B C 1
ATOM 1598 O O . ALA B 1 52 ? 7.891 -5.383 -5.957 1 98.81 52 ALA B O 1
ATOM 1599 N N . HIS B 1 53 ? 6.41 -3.795 -6.473 1 98.88 53 HIS B N 1
ATOM 1600 C CA . HIS B 1 53 ? 7.434 -2.828 -6.852 1 98.88 53 HIS B CA 1
ATOM 1601 C C . HIS B 1 53 ? 8.414 -2.59 -5.715 1 98.88 53 HIS B C 1
ATOM 1603 O O . HIS B 1 53 ? 9.633 -2.598 -5.926 1 98.88 53 HIS B O 1
ATOM 1609 N N . THR B 1 54 ? 7.945 -2.396 -4.527 1 98.56 54 THR B N 1
ATOM 1610 C CA . THR B 1 54 ? 8.773 -2.168 -3.346 1 98.56 54 THR B CA 1
ATOM 1611 C C . THR B 1 54 ? 9.656 -3.379 -3.061 1 98.56 54 THR B C 1
ATOM 1613 O O . THR B 1 54 ? 10.844 -3.232 -2.775 1 98.56 54 THR B O 1
ATOM 1616 N N . VAL B 1 55 ? 9.109 -4.527 -3.123 1 97.94 55 VAL B N 1
ATOM 1617 C CA . VAL B 1 55 ? 9.867 -5.75 -2.861 1 97.94 55 VAL B CA 1
ATOM 1618 C C . VAL B 1 55 ? 10.969 -5.906 -3.902 1 97.94 55 VAL B C 1
ATOM 1620 O O . VAL B 1 55 ? 12.117 -6.219 -3.559 1 97.94 55 VAL B O 1
ATOM 1623 N N . LEU B 1 56 ? 10.664 -5.676 -5.168 1 98.56 56 LEU B N 1
ATOM 1624 C CA . LEU B 1 56 ? 11.625 -5.789 -6.258 1 98.56 56 LEU B CA 1
ATOM 1625 C C . LEU B 1 56 ? 12.812 -4.852 -6.039 1 98.56 56 LEU B C 1
ATOM 1627 O O . LEU B 1 56 ? 13.961 -5.254 -6.191 1 98.56 56 LEU B O 1
ATOM 1631 N N . THR B 1 57 ? 12.5 -3.664 -5.602 1 98.25 57 THR B N 1
ATOM 1632 C CA . THR B 1 57 ? 13.539 -2.645 -5.512 1 98.25 57 THR B CA 1
ATOM 1633 C C . THR B 1 57 ? 14.305 -2.77 -4.199 1 98.25 57 THR B C 1
ATOM 1635 O O . THR B 1 57 ? 15.523 -2.557 -4.164 1 98.25 57 THR B O 1
ATOM 1638 N N . THR B 1 58 ? 13.641 -3.156 -3.172 1 96.69 58 THR B N 1
ATOM 1639 C CA . THR B 1 58 ? 14.258 -3.172 -1.849 1 96.69 58 THR B CA 1
ATOM 1640 C C . THR B 1 58 ? 15.055 -4.457 -1.635 1 96.69 58 THR B C 1
ATOM 1642 O O . THR B 1 58 ? 16.141 -4.43 -1.045 1 96.69 58 THR B O 1
ATOM 1645 N N . TYR B 1 59 ? 14.523 -5.555 -2.123 1 95.94 59 TYR B N 1
ATOM 1646 C CA . TYR B 1 59 ? 15.109 -6.832 -1.741 1 95.94 59 TYR B CA 1
ATOM 1647 C C . TYR B 1 59 ? 15.805 -7.492 -2.93 1 95.94 59 TYR B C 1
ATOM 1649 O O . TYR B 1 59 ? 16.797 -8.211 -2.762 1 95.94 59 TYR B O 1
ATOM 1657 N N . TYR B 1 60 ? 15.305 -7.207 -4.148 1 97.31 60 TYR B N 1
ATOM 1658 C CA . TYR B 1 60 ? 15.812 -7.98 -5.277 1 97.31 60 TYR B CA 1
ATOM 1659 C C . TYR B 1 60 ? 16.734 -7.133 -6.152 1 97.31 60 TYR B C 1
ATOM 1661 O O . TYR B 1 60 ? 17.156 -7.57 -7.219 1 97.31 60 TYR B O 1
ATOM 1669 N N . GLY B 1 61 ? 16.953 -5.891 -5.824 1 95.88 61 GLY B N 1
ATOM 1670 C CA . GLY B 1 61 ? 17.953 -5.055 -6.465 1 95.88 61 GLY B CA 1
ATOM 1671 C C . GLY B 1 61 ? 17.531 -4.539 -7.824 1 95.88 61 GLY B C 1
ATOM 1672 O O . GLY B 1 61 ? 18.359 -4.125 -8.633 1 95.88 61 GLY B O 1
ATOM 1673 N N . VAL B 1 62 ? 16.281 -4.59 -8.102 1 97.94 62 VAL B N 1
ATOM 1674 C CA . VAL B 1 62 ? 15.742 -4.059 -9.352 1 97.94 62 VAL B CA 1
ATOM 1675 C C . VAL B 1 62 ? 15.656 -2.537 -9.273 1 97.94 62 VAL B C 1
ATOM 1677 O O . VAL B 1 62 ? 15.266 -1.985 -8.234 1 97.94 62 VAL B O 1
ATOM 1680 N N . SER B 1 63 ? 16.031 -1.897 -10.336 1 97.94 63 SER B N 1
ATOM 1681 C CA . SER B 1 63 ? 15.93 -0.441 -10.32 1 97.94 63 SER B CA 1
ATOM 1682 C C . SER B 1 63 ? 14.477 0.018 -10.32 1 97.94 63 SER B C 1
ATOM 1684 O O . SER B 1 63 ? 13.594 -0.711 -10.773 1 97.94 63 SER B O 1
ATOM 1686 N N . ASN B 1 64 ? 14.227 1.203 -9.906 1 97.88 64 ASN B N 1
ATOM 1687 C CA . ASN B 1 64 ? 12.883 1.77 -9.93 1 97.88 64 ASN B CA 1
ATOM 1688 C C . ASN B 1 64 ? 12.297 1.762 -11.344 1 97.88 64 ASN B C 1
ATOM 1690 O O . ASN B 1 64 ? 11.125 1.417 -11.531 1 97.88 64 ASN B O 1
ATOM 1694 N N . THR B 1 65 ? 13.078 2.111 -12.312 1 98.38 65 THR B N 1
ATOM 1695 C CA . THR B 1 65 ? 12.641 2.17 -13.695 1 98.38 65 THR B CA 1
ATOM 1696 C C . THR B 1 65 ? 12.242 0.784 -14.203 1 98.38 65 THR B C 1
ATOM 1698 O O . THR B 1 65 ? 11.18 0.615 -14.797 1 98.38 65 THR B O 1
ATOM 1701 N N . ASP B 1 66 ? 13.078 -0.193 -13.961 1 98.56 66 ASP B N 1
ATOM 1702 C CA . ASP B 1 66 ? 12.789 -1.549 -14.422 1 98.56 66 ASP B CA 1
ATOM 1703 C C . ASP B 1 66 ? 11.594 -2.141 -13.68 1 98.56 66 ASP B C 1
ATOM 1705 O O . ASP B 1 66 ? 10.75 -2.803 -14.289 1 98.56 66 ASP B O 1
ATOM 1709 N N . ALA B 1 67 ? 11.562 -1.953 -12.359 1 98.81 67 ALA B N 1
ATOM 1710 C CA . ALA B 1 67 ? 10.422 -2.441 -11.578 1 98.81 67 ALA B CA 1
ATOM 1711 C C . ALA B 1 67 ? 9.117 -1.835 -12.078 1 98.81 67 ALA B C 1
ATOM 1713 O O . ALA B 1 67 ? 8.109 -2.533 -12.195 1 98.81 67 ALA B O 1
ATOM 1714 N N . SER B 1 68 ? 9.133 -0.539 -12.375 1 98.88 68 SER B N 1
ATOM 1715 C CA . SER B 1 68 ? 7.953 0.136 -12.906 1 98.88 68 SER B CA 1
ATOM 1716 C C . SER B 1 68 ? 7.531 -0.455 -14.25 1 98.88 68 SER B C 1
ATOM 1718 O O . SER B 1 68 ? 6.348 -0.704 -14.477 1 98.88 68 SER B O 1
ATOM 1720 N N . ARG B 1 69 ? 8.477 -0.671 -15.078 1 98.56 69 ARG B N 1
ATOM 1721 C CA . ARG B 1 69 ? 8.195 -1.272 -16.375 1 98.56 69 ARG B CA 1
ATOM 1722 C C . ARG B 1 69 ? 7.594 -2.664 -16.219 1 98.56 69 ARG B C 1
ATOM 1724 O O . ARG B 1 69 ? 6.617 -3.002 -16.891 1 98.56 69 ARG B O 1
ATOM 1731 N N . LEU B 1 70 ? 8.172 -3.479 -15.367 1 98.69 70 LEU B N 1
ATOM 1732 C CA . LEU B 1 70 ? 7.684 -4.832 -15.125 1 98.69 70 LEU B CA 1
ATOM 1733 C C . LEU B 1 70 ? 6.238 -4.809 -14.633 1 98.69 70 LEU B C 1
ATOM 1735 O O . LEU B 1 70 ? 5.41 -5.59 -15.102 1 98.69 70 LEU B O 1
ATOM 1739 N N . MET B 1 71 ? 5.883 -3.91 -13.695 1 98.88 71 MET B N 1
ATOM 1740 C CA . MET B 1 71 ? 4.527 -3.826 -13.164 1 98.88 71 MET B CA 1
ATOM 1741 C C . MET B 1 71 ? 3.553 -3.314 -14.219 1 98.88 71 MET B C 1
ATOM 1743 O O . MET B 1 71 ? 2.434 -3.818 -14.328 1 98.88 71 MET B O 1
ATOM 1747 N N . GLN B 1 72 ? 3.977 -2.342 -15.031 1 98.75 72 GLN B N 1
ATOM 1748 C CA . GLN B 1 72 ? 3.123 -1.846 -16.109 1 98.75 72 GLN B CA 1
ATOM 1749 C C . GLN B 1 72 ? 2.844 -2.938 -17.141 1 98.75 72 GLN B C 1
ATOM 1751 O O . GLN B 1 72 ? 1.722 -3.059 -17.641 1 98.75 72 GLN B O 1
ATOM 1756 N N . ASN B 1 73 ? 3.879 -3.668 -17.453 1 98.44 73 ASN B N 1
ATOM 1757 C CA . ASN B 1 73 ? 3.686 -4.793 -18.359 1 98.44 73 ASN B CA 1
ATOM 1758 C C . ASN B 1 73 ? 2.678 -5.797 -17.812 1 98.44 73 ASN B C 1
ATOM 1760 O O . ASN B 1 73 ? 1.809 -6.277 -18.531 1 98.44 73 ASN B O 1
ATOM 1764 N N . PHE B 1 74 ? 2.826 -6.113 -16.547 1 98.69 74 PHE B N 1
ATOM 1765 C CA . PHE B 1 74 ? 1.901 -7.043 -15.922 1 98.69 74 PHE B CA 1
ATOM 1766 C C . PHE B 1 74 ? 0.474 -6.512 -15.977 1 98.69 74 PHE B C 1
ATOM 1768 O O . PHE B 1 74 ? -0.47 -7.273 -16.188 1 98.69 74 PHE B O 1
ATOM 1775 N N . MET B 1 75 ? 0.268 -5.234 -15.914 1 98.25 75 MET B N 1
ATOM 1776 C CA . MET B 1 75 ? -1.048 -4.602 -15.938 1 98.25 75 MET B CA 1
ATOM 1777 C C . MET B 1 75 ? -1.712 -4.777 -17.297 1 98.25 75 MET B C 1
ATOM 1779 O O . MET B 1 75 ? -2.922 -4.59 -17.438 1 98.25 75 MET B O 1
ATOM 1783 N N . ASP B 1 76 ? -0.964 -5.094 -18.281 1 97.44 76 ASP B N 1
ATOM 1784 C CA . ASP B 1 76 ? -1.497 -5.242 -19.625 1 97.44 76 ASP B CA 1
ATOM 1785 C C . ASP B 1 76 ? -2.209 -6.582 -19.797 1 97.44 76 ASP B C 1
ATOM 1787 O O . ASP B 1 76 ? -2.875 -6.816 -20.812 1 97.44 76 ASP B O 1
ATOM 1791 N N . ALA B 1 77 ? -2.021 -7.465 -18.766 1 97.38 77 ALA B N 1
ATOM 1792 C CA . ALA B 1 77 ? -2.709 -8.75 -18.828 1 97.38 77 ALA B CA 1
ATOM 1793 C C . ALA B 1 77 ? -4.223 -8.57 -18.828 1 97.38 77 ALA B C 1
ATOM 1795 O O . ALA B 1 77 ? -4.789 -8.039 -17.859 1 97.38 77 ALA B O 1
ATOM 1796 N N . LYS B 1 78 ? -4.887 -9.086 -19.766 1 94.88 78 LYS B N 1
ATOM 1797 C CA . LYS B 1 78 ? -6.297 -8.789 -19.984 1 94.88 78 LYS B CA 1
ATOM 1798 C C . LYS B 1 78 ? -7.191 -9.789 -19.266 1 94.88 78 LYS B C 1
ATOM 1800 O O . LYS B 1 78 ? -8.367 -9.531 -19.031 1 94.88 78 LYS B O 1
ATOM 1805 N N . ARG B 1 79 ? -6.656 -10.914 -18.984 1 96.12 79 ARG B N 1
ATOM 1806 C CA . ARG B 1 79 ? -7.484 -11.969 -18.406 1 96.12 79 ARG B CA 1
ATOM 1807 C C . ARG B 1 79 ? -7.438 -11.922 -16.875 1 96.12 79 ARG B C 1
ATOM 1809 O O . ARG B 1 79 ? -8.125 -12.688 -16.203 1 96.12 79 ARG B O 1
ATOM 1816 N N . ILE B 1 80 ? -6.648 -11.055 -16.312 1 97.31 80 ILE B N 1
ATOM 1817 C CA . ILE B 1 80 ? -6.574 -10.867 -14.859 1 97.31 80 ILE B CA 1
ATOM 1818 C C . ILE B 1 80 ? -7.758 -10.023 -14.391 1 97.31 80 ILE B C 1
ATOM 1820 O O . ILE B 1 80 ? -8.109 -9.031 -15.031 1 97.31 80 ILE B O 1
ATOM 1824 N N . HIS B 1 81 ? -8.414 -10.477 -13.367 1 97.56 81 HIS B N 1
ATOM 1825 C CA . HIS B 1 81 ? -9.391 -9.633 -12.68 1 97.56 81 HIS B CA 1
ATOM 1826 C C . HIS B 1 81 ? -8.695 -8.617 -11.773 1 97.56 81 HIS B C 1
ATOM 1828 O O . HIS B 1 81 ? -8.336 -8.945 -10.641 1 97.56 81 HIS B O 1
ATOM 1834 N N . TRP B 1 82 ? -8.602 -7.414 -12.227 1 97.69 82 TRP B N 1
ATOM 1835 C CA . TRP B 1 82 ? -7.973 -6.336 -11.469 1 97.69 82 TRP B CA 1
ATOM 1836 C C . TRP B 1 82 ? -8.953 -5.719 -10.477 1 97.69 82 TRP B C 1
ATOM 1838 O O . TRP B 1 82 ? -10.031 -5.266 -10.867 1 97.69 82 TRP B O 1
ATOM 1848 N N . TYR B 1 83 ? -8.578 -5.707 -9.219 1 96.88 83 TYR B N 1
ATOM 1849 C CA . TYR B 1 83 ? -9.398 -5.105 -8.172 1 96.88 83 TYR B CA 1
ATOM 1850 C C . TYR B 1 83 ? -9.016 -3.646 -7.945 1 96.88 83 TYR B C 1
ATOM 1852 O O . TYR B 1 83 ? -7.934 -3.359 -7.418 1 96.88 83 TYR B O 1
ATOM 1860 N N . GLU B 1 84 ? -9.914 -2.699 -8.242 1 94.69 84 GLU B N 1
ATOM 1861 C CA . GLU B 1 84 ? -9.531 -1.298 -8.359 1 94.69 84 GLU B CA 1
ATOM 1862 C C . GLU B 1 84 ? -10.148 -0.457 -7.25 1 94.69 84 GLU B C 1
ATOM 1864 O O . GLU B 1 84 ? -9.961 0.761 -7.207 1 94.69 84 GLU B O 1
ATOM 1869 N N . LYS B 1 85 ? -10.883 -1.02 -6.426 1 91.12 85 LYS B N 1
ATOM 1870 C CA . LYS B 1 85 ? -11.562 -0.22 -5.41 1 91.12 85 LYS B CA 1
ATOM 1871 C C . LYS B 1 85 ? -11.07 -0.573 -4.008 1 91.12 85 LYS B C 1
ATOM 1873 O O . LYS B 1 85 ? -10.648 -1.706 -3.76 1 91.12 85 LYS B O 1
ATOM 1878 N N . MET B 1 86 ? -11.055 0.469 -3.232 1 95.62 86 MET B N 1
ATOM 1879 C CA . MET B 1 86 ? -10.82 0.334 -1.797 1 95.62 86 MET B CA 1
ATOM 1880 C C . MET B 1 86 ? -11.805 1.187 -1.002 1 95.62 86 MET B C 1
ATOM 1882 O O . MET B 1 86 ? -11.414 2.164 -0.364 1 95.62 86 MET B O 1
ATOM 1886 N N . PRO B 1 87 ? -13.047 0.756 -1.042 1 96.25 87 PRO B N 1
ATOM 1887 C CA . PRO B 1 87 ? -14.039 1.543 -0.301 1 96.25 87 PRO B CA 1
ATOM 1888 C C . PRO B 1 87 ? -13.836 1.47 1.211 1 96.25 87 PRO B C 1
ATOM 1890 O O . PRO B 1 87 ? -13.07 0.629 1.696 1 96.25 87 PRO B O 1
ATOM 1893 N N . GLU B 1 88 ? -14.5 2.348 1.83 1 97.31 88 GLU B N 1
ATOM 1894 C CA . GLU B 1 88 ? -14.328 2.504 3.271 1 97.31 88 GLU B CA 1
ATOM 1895 C C . GLU B 1 88 ? -14.594 1.191 4.004 1 97.31 88 GLU B C 1
ATOM 1897 O O . GLU B 1 88 ? -13.859 0.826 4.922 1 97.31 88 GLU B O 1
ATOM 1902 N N . ASP B 1 89 ? -15.633 0.515 3.65 1 97.69 89 ASP B N 1
ATOM 1903 C CA . ASP B 1 89 ? -16 -0.71 4.355 1 97.69 89 ASP B CA 1
ATOM 1904 C C . ASP B 1 89 ? -14.914 -1.774 4.203 1 97.69 89 ASP B C 1
ATOM 1906 O O . ASP B 1 89 ? -14.609 -2.496 5.156 1 97.69 89 ASP B O 1
ATOM 1910 N N . ILE B 1 90 ? -14.359 -1.882 3.062 1 98.25 90 ILE B N 1
ATOM 1911 C CA . ILE B 1 90 ? -13.281 -2.836 2.844 1 98.25 90 ILE B CA 1
ATOM 1912 C C . ILE B 1 90 ? -12.062 -2.443 3.682 1 98.25 90 ILE B C 1
ATOM 1914 O O . ILE B 1 90 ? -11.453 -3.291 4.34 1 98.25 90 ILE B O 1
ATOM 1918 N N . ALA B 1 91 ? -11.672 -1.148 3.648 1 98.44 91 ALA B N 1
ATOM 1919 C CA . ALA B 1 91 ? -10.539 -0.681 4.441 1 98.44 91 ALA B CA 1
ATOM 1920 C C . ALA B 1 91 ? -10.766 -0.944 5.93 1 98.44 91 ALA B C 1
ATOM 1922 O O . ALA B 1 91 ? -9.875 -1.451 6.617 1 98.44 91 ALA B O 1
ATOM 1923 N N . ARG B 1 92 ? -11.945 -0.652 6.375 1 98.56 92 ARG B N 1
ATOM 1924 C CA . ARG B 1 92 ? -12.266 -0.829 7.789 1 98.56 92 ARG B CA 1
ATOM 1925 C C . ARG B 1 92 ? -12.203 -2.301 8.188 1 98.56 92 ARG B C 1
ATOM 1927 O O . ARG B 1 92 ? -11.594 -2.652 9.195 1 98.56 92 ARG B O 1
ATOM 1934 N N . GLU B 1 93 ? -12.797 -3.127 7.43 1 98.62 93 GLU B N 1
ATOM 1935 C CA . GLU B 1 93 ? -12.789 -4.559 7.715 1 98.62 93 GLU B CA 1
ATOM 1936 C C . GLU B 1 93 ? -11.383 -5.141 7.602 1 98.62 93 GLU B C 1
ATOM 1938 O O . GLU B 1 93 ? -11.031 -6.074 8.328 1 98.62 93 GLU B O 1
ATOM 1943 N N . SER B 1 94 ? -10.609 -4.605 6.715 1 98.75 94 SER B N 1
ATOM 1944 C CA . SER B 1 94 ? -9.227 -5.027 6.57 1 98.75 94 SER B CA 1
ATOM 1945 C C . SER B 1 94 ? -8.445 -4.828 7.867 1 98.75 94 SER B C 1
ATOM 1947 O O . SER B 1 94 ? -7.688 -5.707 8.281 1 98.75 94 SER B O 1
ATOM 1949 N N . PHE B 1 95 ? -8.617 -3.686 8.492 1 98.81 95 PHE B N 1
ATOM 1950 C CA . PHE B 1 95 ? -7.93 -3.416 9.75 1 98.81 95 PHE B CA 1
ATOM 1951 C C . PHE B 1 95 ? -8.492 -4.289 10.867 1 98.81 95 PHE B C 1
ATOM 1953 O O . PHE B 1 95 ? -7.754 -4.699 11.766 1 98.81 95 PHE B O 1
ATOM 1960 N N . THR B 1 96 ? -9.797 -4.582 10.812 1 98.62 96 THR B N 1
ATOM 1961 C CA . THR B 1 96 ? -10.383 -5.52 11.766 1 98.62 96 THR B CA 1
ATOM 1962 C C . THR B 1 96 ? -9.742 -6.895 11.633 1 98.62 96 THR B C 1
ATOM 1964 O O . THR B 1 96 ? -9.375 -7.512 12.633 1 98.62 96 THR B O 1
ATOM 1967 N N . ARG B 1 97 ? -9.586 -7.355 10.438 1 98 97 ARG B N 1
ATOM 1968 C CA . ARG B 1 97 ? -8.938 -8.633 10.18 1 98 97 ARG B CA 1
ATOM 1969 C C . ARG B 1 97 ? -7.496 -8.625 10.688 1 98 97 ARG B C 1
ATOM 1971 O O . ARG B 1 97 ? 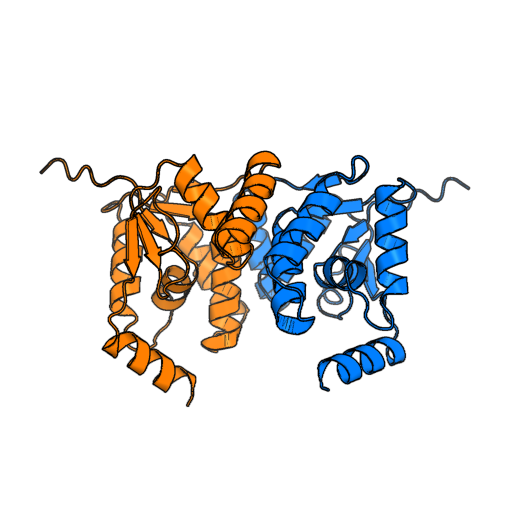-7.039 -9.594 11.297 1 98 97 ARG B O 1
ATOM 1978 N N . SER B 1 98 ? -6.785 -7.539 10.352 1 98 98 SER B N 1
ATOM 1979 C CA . SER B 1 98 ? -5.402 -7.395 10.797 1 98 98 SER B CA 1
ATOM 1980 C C . SER B 1 98 ? -5.301 -7.488 12.32 1 98 98 SER B C 1
ATOM 1982 O O . SER B 1 98 ? -4.422 -8.172 12.844 1 98 98 SER B O 1
ATOM 1984 N N . SER B 1 99 ? -6.18 -6.836 12.984 1 97.94 99 SER B N 1
ATOM 1985 C CA . SER B 1 99 ? -6.207 -6.832 14.438 1 97.94 99 SER B CA 1
ATOM 1986 C C . SER B 1 99 ? -6.508 -8.219 14.992 1 97.94 99 SER B C 1
ATOM 1988 O O . SER B 1 99 ? -5.773 -8.727 15.844 1 97.94 99 SER B O 1
ATOM 1990 N N . ASP B 1 100 ? -7.516 -8.852 14.492 1 97 100 ASP B N 1
ATOM 1991 C CA . ASP B 1 100 ? -7.973 -10.141 14.992 1 97 100 ASP B CA 1
ATOM 1992 C C . ASP B 1 100 ? -6.922 -11.227 14.773 1 97 100 ASP B C 1
ATOM 1994 O O . ASP B 1 100 ? -6.691 -12.07 15.641 1 97 100 ASP B O 1
ATOM 1998 N N . ALA B 1 101 ? -6.301 -11.164 13.633 1 96.44 101 ALA B N 1
ATOM 1999 C CA . ALA B 1 101 ? -5.355 -12.211 13.25 1 96.44 101 ALA B CA 1
ATOM 2000 C C . ALA B 1 101 ? -3.932 -11.836 13.648 1 96.44 101 ALA B C 1
ATOM 2002 O O . ALA B 1 101 ? -3.006 -12.633 13.5 1 96.44 101 ALA B O 1
ATOM 2003 N N . THR B 1 102 ? -3.752 -10.562 14.102 1 95.81 102 THR B N 1
ATOM 2004 C CA . THR B 1 102 ? -2.453 -10.031 14.5 1 95.81 102 THR B CA 1
ATOM 2005 C C . THR B 1 102 ? -1.466 -10.102 13.336 1 95.81 102 THR B C 1
ATOM 2007 O O . THR B 1 102 ? -0.341 -10.578 13.5 1 95.81 102 THR B O 1
ATOM 2010 N N . VAL B 1 103 ? -1.925 -9.664 12.188 1 96.06 103 VAL B N 1
ATOM 2011 C CA . VAL B 1 103 ? -1.084 -9.586 11 1 96.06 103 VAL B CA 1
ATOM 2012 C C . VAL B 1 103 ? -0.961 -8.125 10.547 1 96.06 103 VAL B C 1
ATOM 2014 O O . VAL B 1 103 ? -1.639 -7.246 11.086 1 96.06 103 VAL B O 1
ATOM 2017 N N . ASN B 1 104 ? -0.051 -7.863 9.648 1 97.12 104 ASN B N 1
ATOM 2018 C CA . ASN B 1 104 ? 0.133 -6.535 9.07 1 97.12 104 ASN B CA 1
ATOM 2019 C C . ASN B 1 104 ? -1.14 -6.039 8.391 1 97.12 104 ASN B C 1
ATOM 2021 O O . ASN B 1 104 ? -1.954 -6.84 7.93 1 97.12 104 ASN B O 1
ATOM 2025 N N . GLY B 1 105 ? -1.313 -4.762 8.32 1 98.25 105 GLY B N 1
ATOM 2026 C CA . GLY B 1 105 ? -2.48 -4.145 7.711 1 98.25 105 GLY B CA 1
ATOM 2027 C C . GLY B 1 105 ? -2.705 -4.582 6.277 1 98.25 105 GLY B C 1
ATOM 2028 O O . GLY B 1 105 ? -3.848 -4.773 5.852 1 98.25 105 GLY B O 1
ATOM 2029 N N . TRP B 1 106 ? -1.635 -4.723 5.512 1 98.19 106 TRP B N 1
ATOM 2030 C CA . TRP B 1 106 ? -1.75 -5.141 4.117 1 98.19 106 TRP B CA 1
ATOM 2031 C C . TRP B 1 106 ? -2.244 -6.578 4.02 1 98.19 106 TRP B C 1
ATOM 2033 O O . TRP B 1 106 ? -3.027 -6.914 3.125 1 98.19 106 TRP B O 1
ATOM 2043 N N . ASP B 1 107 ? -1.752 -7.434 4.91 1 97.69 107 ASP B N 1
ATOM 2044 C CA . ASP B 1 107 ? -2.256 -8.805 4.926 1 97.69 107 ASP B CA 1
ATOM 2045 C C . ASP B 1 107 ? -3.748 -8.836 5.242 1 97.69 107 ASP B C 1
ATOM 2047 O O . ASP B 1 107 ? -4.496 -9.625 4.664 1 97.69 107 ASP B O 1
ATOM 2051 N N . GLY B 1 108 ? -4.172 -8 6.199 1 98.12 108 GLY B N 1
ATOM 2052 C CA . GLY B 1 108 ? -5.598 -7.855 6.453 1 98.12 108 GLY B CA 1
ATOM 2053 C C . GLY B 1 108 ? -6.379 -7.414 5.23 1 98.12 108 GLY B C 1
ATOM 2054 O O . GLY B 1 108 ? -7.484 -7.902 4.984 1 98.12 108 GLY B O 1
ATOM 2055 N N . TYR B 1 109 ? -5.812 -6.48 4.477 1 98.31 109 TYR B N 1
ATOM 2056 C CA . TYR B 1 109 ? -6.449 -5.984 3.266 1 98.31 109 TYR B CA 1
ATOM 2057 C C . TYR B 1 109 ? -6.613 -7.098 2.236 1 98.31 109 TYR B C 1
ATOM 2059 O O . TYR B 1 109 ? -7.699 -7.293 1.69 1 98.31 109 TYR B O 1
ATOM 2067 N N . TYR B 1 110 ? -5.566 -7.824 1.961 1 98.19 110 TYR B N 1
ATOM 2068 C CA . TYR B 1 110 ? -5.641 -8.898 0.972 1 98.19 110 TYR B CA 1
ATOM 2069 C C . TYR B 1 110 ? -6.617 -9.977 1.412 1 98.19 110 TYR B C 1
ATOM 2071 O O . TYR B 1 110 ? -7.34 -10.547 0.589 1 98.19 110 TYR B O 1
ATOM 2079 N N . ALA B 1 111 ? -6.637 -10.289 2.689 1 98.12 111 ALA B N 1
ATOM 2080 C CA . ALA B 1 111 ? -7.613 -11.242 3.211 1 98.12 111 ALA B CA 1
ATOM 2081 C C . ALA B 1 111 ? -9.039 -10.742 2.99 1 98.12 111 ALA B C 1
ATOM 2083 O O . ALA B 1 111 ? -9.906 -11.508 2.559 1 98.12 111 ALA B O 1
ATOM 2084 N N . GLN B 1 112 ? -9.25 -9.469 3.273 1 98.38 112 GLN B N 1
ATOM 2085 C CA . GLN B 1 112 ? -10.594 -8.914 3.113 1 98.38 112 GLN B CA 1
ATOM 2086 C C . GLN B 1 112 ? -11.008 -8.898 1.646 1 98.38 112 GLN B C 1
ATOM 2088 O O . GLN B 1 112 ? -12.172 -9.156 1.327 1 98.38 112 GLN B O 1
ATOM 2093 N N . VAL B 1 113 ? -10.125 -8.578 0.75 1 98.12 113 VAL B N 1
ATOM 2094 C CA . VAL B 1 113 ? -10.414 -8.609 -0.68 1 98.12 113 VAL B CA 1
ATOM 2095 C C . VAL B 1 113 ? -10.758 -10.039 -1.101 1 98.12 113 VAL B C 1
ATOM 2097 O O . VAL B 1 113 ? -11.68 -10.258 -1.887 1 98.12 113 VAL B O 1
ATOM 2100 N N . ALA B 1 114 ? -9.969 -11.008 -0.588 1 98 114 ALA B N 1
ATOM 2101 C CA . ALA B 1 114 ? -10.25 -12.414 -0.897 1 98 114 ALA B CA 1
ATOM 2102 C C . ALA B 1 114 ? -11.672 -12.789 -0.513 1 98 114 ALA B C 1
ATOM 2104 O O . ALA B 1 114 ? -12.391 -13.414 -1.295 1 98 114 ALA B O 1
ATOM 2105 N N . ILE B 1 115 ? -12.055 -12.375 0.655 1 97.69 115 ILE B N 1
ATOM 2106 C CA . ILE B 1 115 ? -13.398 -12.672 1.156 1 97.69 115 ILE B CA 1
ATOM 2107 C C . ILE B 1 115 ? -14.438 -11.977 0.286 1 97.69 115 ILE B C 1
ATOM 2109 O O . ILE B 1 115 ? -15.414 -12.602 -0.147 1 97.69 115 ILE B O 1
ATOM 2113 N N . ASP B 1 116 ? -14.234 -10.742 0.011 1 97.31 116 ASP B N 1
ATOM 2114 C CA . ASP B 1 116 ? -15.18 -9.938 -0.759 1 97.31 116 ASP B CA 1
ATOM 2115 C C . ASP B 1 116 ? -15.367 -10.508 -2.164 1 97.31 116 ASP B C 1
ATOM 2117 O O . ASP B 1 116 ? -16.469 -10.484 -2.705 1 97.31 116 ASP B O 1
ATOM 2121 N N . GLU B 1 117 ? -14.305 -11.016 -2.752 1 97.44 117 GLU B N 1
ATOM 2122 C CA . GLU B 1 117 ? -14.32 -11.477 -4.137 1 97.44 117 GLU B CA 1
ATOM 2123 C C . GLU B 1 117 ? -14.656 -12.961 -4.219 1 97.44 117 GLU B C 1
ATOM 2125 O O . GLU B 1 117 ? -14.719 -13.531 -5.312 1 97.44 117 GLU B O 1
ATOM 2130 N N . GLY B 1 118 ? -14.797 -13.594 -3.102 1 97 118 GLY B N 1
ATOM 2131 C CA . GLY B 1 118 ? -15.086 -15.023 -3.092 1 97 118 GLY B CA 1
ATOM 2132 C C . GLY B 1 118 ? -13.922 -15.859 -3.58 1 97 118 GLY B C 1
ATOM 2133 O O . GLY B 1 118 ? -14.109 -16.828 -4.332 1 97 118 GLY B O 1
ATOM 2134 N N . VAL B 1 119 ? -12.742 -15.461 -3.246 1 96.75 119 VAL B N 1
ATOM 2135 C CA . VAL B 1 119 ? -11.516 -16.156 -3.629 1 96.75 119 VAL B CA 1
ATOM 2136 C C . VAL B 1 119 ? -11.461 -17.516 -2.941 1 96.75 119 VAL B C 1
ATOM 2138 O O . VAL B 1 119 ? -11.789 -17.641 -1.758 1 96.75 119 VAL B O 1
ATOM 2141 N N . ASN B 1 120 ? -11.055 -18.484 -3.693 1 96.69 120 ASN B N 1
ATOM 2142 C CA . ASN B 1 120 ? -10.906 -19.828 -3.15 1 96.69 120 ASN B CA 1
ATOM 2143 C C . ASN B 1 120 ? -9.547 -20.016 -2.48 1 96.69 120 ASN B C 1
ATOM 2145 O O . ASN B 1 120 ? -9.445 -20.625 -1.414 1 96.69 120 ASN B O 1
ATOM 2149 N N . THR B 1 121 ? -8.562 -19.516 -3.096 1 97.81 121 THR B N 1
ATOM 2150 C CA . THR B 1 121 ? -7.203 -19.75 -2.627 1 97.81 121 THR B CA 1
ATOM 2151 C C . THR B 1 121 ? -6.363 -18.484 -2.715 1 97.81 121 THR B C 1
ATOM 2153 O O . THR B 1 121 ? -6.379 -17.797 -3.736 1 97.81 121 THR B O 1
ATOM 2156 N N . VAL B 1 122 ? -5.66 -18.094 -1.654 1 98.25 122 VAL B N 1
ATOM 2157 C CA . VAL B 1 122 ? -4.645 -17.047 -1.681 1 98.25 122 VAL B CA 1
ATOM 2158 C C . VAL B 1 122 ? -3.268 -17.672 -1.906 1 98.25 122 VAL B C 1
ATOM 2160 O O . VAL B 1 122 ? -2.854 -18.562 -1.167 1 98.25 122 VAL B O 1
ATOM 2163 N N . LEU B 1 123 ? -2.594 -17.219 -2.957 1 98.25 123 LEU B N 1
ATOM 2164 C CA . LEU B 1 123 ? -1.225 -17.625 -3.238 1 98.25 123 LEU B CA 1
ATOM 2165 C C . LEU B 1 123 ? -0.224 -16.719 -2.531 1 98.25 123 LEU B C 1
ATOM 2167 O O . LEU B 1 123 ? -0.291 -15.5 -2.66 1 98.25 123 LEU B O 1
ATOM 2171 N N . THR B 1 124 ? 0.715 -17.281 -1.798 1 97.88 124 THR B N 1
ATOM 2172 C CA . THR B 1 124 ? 1.672 -16.5 -1.024 1 97.88 124 THR B CA 1
ATOM 2173 C C . THR B 1 124 ? 3.002 -17.234 -0.9 1 97.88 124 THR B C 1
ATOM 2175 O O . THR B 1 124 ? 3.119 -18.391 -1.325 1 97.88 124 THR B O 1
ATOM 2178 N N . ILE B 1 125 ? 4.012 -16.5 -0.399 1 95.38 125 ILE B N 1
ATOM 2179 C CA . ILE B 1 125 ? 5.301 -17.141 -0.166 1 95.38 125 ILE B CA 1
ATOM 2180 C C . ILE B 1 125 ? 5.566 -17.234 1.334 1 95.38 125 ILE B C 1
ATOM 2182 O O . ILE B 1 125 ? 6.602 -17.766 1.756 1 95.38 125 ILE B O 1
ATOM 2186 N N . ASP B 1 126 ? 4.668 -16.688 2.137 1 88.5 126 ASP B N 1
ATOM 2187 C CA . ASP B 1 126 ? 4.863 -16.75 3.582 1 88.5 126 ASP B CA 1
ATOM 2188 C C . ASP B 1 126 ? 3.625 -17.297 4.281 1 88.5 126 ASP B C 1
ATOM 2190 O O . ASP B 1 126 ? 2.727 -17.844 3.631 1 88.5 126 ASP B O 1
ATOM 2194 N N . ASN B 1 127 ? 3.627 -17.328 5.637 1 87.88 127 ASN B N 1
ATOM 2195 C CA . ASN B 1 127 ? 2.598 -18.016 6.406 1 87.88 127 ASN B CA 1
ATOM 2196 C C . ASN B 1 127 ? 1.627 -17.031 7.055 1 87.88 127 ASN B C 1
ATOM 2198 O O . ASN B 1 127 ? 0.934 -17.391 8.016 1 87.88 127 ASN B O 1
ATOM 2202 N N . ASP B 1 128 ? 1.483 -15.883 6.504 1 88.44 128 ASP B N 1
ATOM 2203 C CA . ASP B 1 128 ? 0.733 -14.836 7.18 1 88.44 128 ASP B CA 1
ATOM 2204 C C . ASP B 1 128 ? -0.771 -15.039 7.02 1 88.44 128 ASP B C 1
ATOM 2206 O O . ASP B 1 128 ? -1.567 -14.43 7.738 1 88.44 128 ASP B O 1
ATOM 2210 N N . PHE B 1 129 ? -1.212 -15.891 6.137 1 94.44 129 PHE B N 1
ATOM 2211 C CA . PHE B 1 129 ? -2.633 -16.031 5.836 1 94.44 129 PHE B CA 1
ATOM 2212 C C . PHE B 1 129 ? -3.193 -17.312 6.457 1 94.44 129 PHE B C 1
ATOM 2214 O O . PHE B 1 129 ? -4.387 -17.594 6.336 1 94.44 129 PHE B O 1
ATOM 2221 N N . GLU B 1 130 ? -2.412 -18.062 7.109 1 90.62 130 GLU B N 1
ATOM 2222 C CA . GLU B 1 130 ? -2.82 -19.359 7.648 1 90.62 130 GLU B CA 1
ATOM 2223 C C . GLU B 1 130 ? -3.84 -19.188 8.773 1 90.62 130 GLU B C 1
ATOM 2225 O O . GLU B 1 130 ? -4.566 -20.125 9.102 1 90.62 130 GLU B O 1
ATOM 2230 N N . GLN B 1 131 ? -3.957 -18 9.258 1 90.31 131 GLN B N 1
ATOM 2231 C CA . GLN B 1 131 ? -4.859 -17.734 10.375 1 90.31 131 GLN B CA 1
ATOM 2232 C C . GLN B 1 131 ? -6.281 -17.484 9.883 1 90.31 131 GLN B C 1
ATOM 2234 O O . GLN B 1 131 ? -7.219 -17.422 10.688 1 90.31 131 GLN B O 1
ATOM 2239 N N . PHE B 1 132 ? -6.48 -17.391 8.594 1 95.75 132 PHE B N 1
ATOM 2240 C CA . PHE B 1 132 ? -7.797 -17.109 8.039 1 95.75 132 PHE B CA 1
ATOM 2241 C C . PHE B 1 132 ? -8.477 -18.391 7.566 1 95.75 132 PHE B C 1
ATOM 2243 O O . PHE B 1 132 ? -7.883 -19.172 6.82 1 95.75 132 PHE B O 1
ATOM 2250 N N . ASP B 1 133 ? -9.75 -18.625 7.895 1 94.94 133 ASP B N 1
ATOM 2251 C CA . ASP B 1 133 ? -10.453 -19.875 7.586 1 94.94 133 ASP B CA 1
ATOM 2252 C C . ASP B 1 133 ? -11.398 -19.688 6.398 1 94.94 133 ASP B C 1
ATOM 2254 O O . ASP B 1 133 ? -11.977 -20.641 5.898 1 94.94 133 ASP B O 1
ATOM 2258 N N . GLU B 1 134 ? -11.547 -18.5 5.926 1 96.44 134 GLU B N 1
ATOM 2259 C CA . GLU B 1 134 ? -12.547 -18.172 4.91 1 96.44 134 GLU B CA 1
ATOM 2260 C C . GLU B 1 134 ? -12.094 -18.625 3.525 1 96.44 134 GLU B C 1
ATOM 2262 O O . GLU B 1 134 ? -12.906 -18.703 2.598 1 96.44 134 GLU B O 1
ATOM 2267 N N . PHE B 1 135 ? -10.852 -18.875 3.357 1 97.38 135 PHE B N 1
ATOM 2268 C CA . PHE B 1 135 ? -10.258 -19.328 2.105 1 97.38 135 PHE B CA 1
ATOM 2269 C C . PHE B 1 135 ? -9.07 -20.234 2.369 1 97.38 135 PHE B C 1
ATOM 2271 O O . PHE B 1 135 ? -8.562 -20.297 3.49 1 97.38 135 PHE B O 1
ATOM 2278 N N . ASP B 1 136 ? -8.633 -20.922 1.335 1 97.12 136 ASP B N 1
ATOM 2279 C CA . ASP B 1 136 ? -7.418 -21.734 1.433 1 97.12 136 ASP B CA 1
ATOM 2280 C C . ASP B 1 136 ? -6.172 -20.891 1.192 1 97.12 136 ASP B C 1
ATOM 2282 O O . ASP B 1 136 ? -6.238 -19.859 0.527 1 97.12 136 ASP B O 1
ATOM 2286 N N . THR B 1 137 ? -5.109 -21.25 1.793 1 97.62 137 THR B N 1
ATOM 2287 C CA . THR B 1 137 ? -3.807 -20.625 1.578 1 97.62 137 THR B CA 1
ATOM 2288 C C . THR B 1 137 ? -2.84 -21.594 0.916 1 97.62 137 THR B C 1
ATOM 2290 O O . THR B 1 137 ? -2.68 -22.734 1.379 1 97.62 137 THR B O 1
ATOM 2293 N N . GLU B 1 138 ? -2.303 -21.203 -0.165 1 96.94 138 GLU B N 1
ATOM 2294 C CA . GLU B 1 138 ? -1.262 -22 -0.815 1 96.94 138 GLU B CA 1
ATOM 2295 C C . GLU B 1 138 ? 0.087 -21.281 -0.758 1 96.94 138 GLU B C 1
ATOM 2297 O O . GLU B 1 138 ? 0.289 -20.266 -1.429 1 96.94 138 GLU B O 1
ATOM 2302 N N . VAL B 1 139 ? 0.962 -21.766 0.045 1 97.19 139 VAL B N 1
ATOM 2303 C CA . VAL B 1 139 ? 2.35 -21.328 0.059 1 97.19 139 VAL B CA 1
ATOM 2304 C C . VAL B 1 139 ? 3.117 -21.984 -1.086 1 97.19 139 VAL B C 1
ATOM 2306 O O . VAL B 1 139 ? 3.395 -23.188 -1.047 1 97.19 139 VAL B O 1
ATOM 2309 N N . ILE B 1 140 ? 3.553 -21.203 -1.979 1 97.12 140 ILE B N 1
ATOM 2310 C CA . ILE B 1 140 ? 3.932 -21.766 -3.27 1 97.12 140 ILE B CA 1
ATOM 2311 C C . ILE B 1 140 ? 5.371 -22.266 -3.211 1 97.12 140 ILE B C 1
ATOM 2313 O O . ILE B 1 140 ? 5.824 -22.969 -4.109 1 97.12 140 ILE B O 1
ATOM 2317 N N . LEU B 1 141 ? 6.105 -21.859 -2.189 1 96.88 141 LEU B N 1
ATOM 2318 C CA . LEU B 1 141 ? 7.473 -22.344 -2.014 1 96.88 141 LEU B CA 1
ATOM 2319 C C . LEU B 1 141 ? 7.543 -23.406 -0.929 1 96.88 141 LEU B C 1
ATOM 2321 O O . LEU B 1 141 ? 6.941 -23.25 0.138 1 96.88 141 LEU B O 1
ATOM 2325 N N . SER B 1 142 ? 8.25 -24.422 -1.208 1 95 142 SER B N 1
ATOM 2326 C CA . SER B 1 142 ? 8.578 -25.359 -0.147 1 95 142 SER B CA 1
ATOM 2327 C C . SER B 1 142 ? 9.523 -24.734 0.874 1 95 142 SER B C 1
ATOM 2329 O O . SER B 1 142 ? 10.102 -23.688 0.626 1 95 142 SER B O 1
ATOM 2331 N N . SER B 1 143 ? 9.664 -25.453 2.023 1 94.38 143 SER B N 1
ATOM 2332 C CA . SER B 1 143 ? 10.586 -24.969 3.047 1 94.38 143 SER B CA 1
ATOM 2333 C C . SER B 1 143 ? 12.008 -24.875 2.506 1 94.38 143 SER B C 1
ATOM 2335 O O . SER B 1 143 ? 12.727 -23.922 2.816 1 94.38 143 SER B O 1
ATOM 2337 N N . ASP B 1 144 ? 12.414 -25.844 1.672 1 95.31 144 ASP B N 1
ATOM 2338 C CA . ASP B 1 144 ? 13.742 -25.844 1.077 1 95.31 144 ASP B CA 1
ATOM 2339 C C . ASP B 1 144 ? 13.914 -24.688 0.104 1 95.31 144 ASP B C 1
ATOM 2341 O O . ASP B 1 144 ? 14.953 -24.016 0.097 1 95.31 144 ASP B O 1
ATOM 2345 N N . GLU B 1 145 ? 12.93 -24.484 -0.686 1 95.75 145 GLU B N 1
ATOM 2346 C CA . GLU B 1 145 ? 12.977 -23.391 -1.646 1 95.75 145 GLU B CA 1
ATOM 2347 C C . GLU B 1 145 ? 13.016 -22.031 -0.937 1 95.75 145 GLU B C 1
ATOM 2349 O O . GLU B 1 145 ? 13.727 -21.125 -1.372 1 95.75 145 GLU B O 1
ATOM 2354 N N . PHE B 1 146 ? 12.289 -21.891 0.1 1 94.44 146 PHE B N 1
ATOM 2355 C CA . PHE B 1 146 ? 12.266 -20.656 0.875 1 94.44 146 PHE B CA 1
ATOM 2356 C C . PHE B 1 146 ? 13.633 -20.375 1.489 1 94.44 146 PHE B C 1
ATOM 2358 O O . PHE B 1 146 ? 14.109 -19.234 1.472 1 94.44 146 PHE B O 1
ATOM 2365 N N . SER B 1 147 ? 14.234 -21.422 1.966 1 94.88 147 SER B N 1
ATOM 2366 C CA . SER B 1 147 ? 15.578 -21.297 2.52 1 94.88 147 SER B CA 1
ATOM 2367 C C . SER B 1 147 ? 16.578 -20.875 1.45 1 94.88 147 SER B C 1
ATOM 2369 O O . SER B 1 147 ? 17.453 -20.031 1.701 1 94.88 147 SER B O 1
ATOM 2371 N N . GLU B 1 148 ? 16.453 -21.531 0.319 1 95.75 148 GLU B N 1
ATOM 2372 C CA . GLU B 1 148 ? 17.312 -21.172 -0.805 1 95.75 148 GLU B CA 1
ATOM 2373 C C . GLU B 1 148 ? 17.156 -19.703 -1.179 1 95.75 148 GLU B C 1
ATOM 2375 O O . GLU B 1 148 ? 18.141 -19.016 -1.428 1 95.75 148 GLU B O 1
ATOM 2380 N N . LEU B 1 149 ? 15.914 -19.25 -1.204 1 95.25 149 LEU B N 1
ATOM 2381 C CA . LEU B 1 149 ? 15.648 -17.859 -1.518 1 95.25 149 LEU B CA 1
ATOM 2382 C C . LEU B 1 149 ? 16.266 -16.938 -0.472 1 95.25 149 LEU B C 1
ATOM 2384 O O . LEU B 1 149 ? 16.906 -15.945 -0.818 1 95.25 149 LEU B O 1
ATOM 2388 N N . ASN B 1 150 ? 16.109 -17.25 0.77 1 94.5 150 ASN B N 1
ATOM 2389 C CA . ASN B 1 150 ? 16.656 -16.438 1.856 1 94.5 150 ASN B CA 1
ATOM 2390 C C . ASN B 1 150 ? 18.188 -16.344 1.777 1 94.5 150 ASN B C 1
ATOM 2392 O O . ASN B 1 150 ? 18.766 -15.289 2.029 1 94.5 150 ASN B O 1
ATOM 2396 N N . GLN B 1 151 ? 18.75 -17.5 1.45 1 94.12 151 GLN B N 1
ATOM 2397 C CA . GLN B 1 151 ? 20.203 -17.516 1.301 1 94.12 151 GLN B CA 1
ATOM 2398 C C . GLN B 1 151 ? 20.656 -16.609 0.17 1 94.12 151 GLN B C 1
ATOM 2400 O O . GLN B 1 151 ? 21.672 -15.906 0.296 1 94.12 151 GLN B O 1
ATOM 2405 N N . PHE B 1 152 ? 19.953 -16.688 -0.841 1 93.44 152 PHE B N 1
ATOM 2406 C CA . PHE B 1 152 ? 20.266 -15.82 -1.979 1 93.44 152 PHE B CA 1
ATOM 2407 C C . PHE B 1 152 ? 20.172 -14.352 -1.585 1 93.44 152 PHE B C 1
ATOM 2409 O O . PHE B 1 152 ? 20.984 -13.539 -2.01 1 93.44 152 PHE B O 1
ATOM 2416 N N . LEU B 1 153 ? 19.188 -13.977 -0.745 1 92 153 LEU B N 1
ATOM 2417 C CA . LEU B 1 153 ? 18.922 -12.594 -0.38 1 92 153 LEU B CA 1
ATOM 2418 C C . LEU B 1 153 ? 19.891 -12.109 0.689 1 92 153 LEU B C 1
ATOM 2420 O O . LEU B 1 153 ? 20.094 -10.906 0.855 1 92 153 LEU B O 1
ATOM 2424 N N . ASP B 1 154 ? 20.438 -13 1.425 1 87 154 ASP B N 1
ATOM 2425 C CA . ASP B 1 154 ? 21.375 -12.672 2.49 1 87 154 ASP B CA 1
ATOM 2426 C C . ASP B 1 154 ? 22.797 -12.5 1.938 1 87 154 ASP B C 1
ATOM 2428 O O . ASP B 1 154 ? 23.703 -12.094 2.666 1 87 154 ASP B O 1
ATOM 2432 N N . VAL B 1 155 ? 23 -12.797 0.821 1 70.31 155 VAL B N 1
ATOM 2433 C CA . VAL B 1 155 ? 24.359 -12.727 0.3 1 70.31 155 VAL B CA 1
ATOM 2434 C C . VAL B 1 155 ? 24.672 -11.305 -0.164 1 70.31 155 VAL B C 1
ATOM 2436 O O . VAL B 1 155 ? 23.781 -10.594 -0.626 1 70.31 155 VAL B O 1
#

Solvent-accessible surface area (backbone atoms only — not comparable to full-atom values): 16102 Å² total; per-residue (Å²): 132,86,75,75,72,53,32,33,32,60,33,36,57,31,58,28,41,34,72,53,90,55,77,74,23,60,60,34,30,52,55,53,51,32,19,50,72,51,76,38,53,31,38,39,46,54,66,38,48,38,49,14,31,45,46,29,40,73,67,66,70,36,50,43,47,57,34,28,51,53,47,50,56,57,66,66,41,78,47,47,43,71,43,42,72,46,46,67,70,54,53,49,49,4,28,50,44,5,32,76,65,61,35,55,34,59,58,12,37,53,52,41,50,31,61,74,68,58,28,39,33,39,38,27,69,62,76,82,56,70,81,48,83,87,39,45,67,43,57,68,52,52,75,67,49,47,50,52,42,51,53,63,64,71,103,130,85,80,74,72,53,31,31,31,59,33,36,58,29,57,28,40,34,72,53,92,56,78,76,21,59,61,33,31,52,55,52,51,32,18,51,71,52,76,39,54,32,38,39,45,53,68,38,50,37,48,15,32,45,45,30,40,72,68,67,70,37,50,44,46,57,33,28,49,53,48,52,56,58,66,66,39,77,49,45,44,70,42,40,70,47,47,68,69,54,53,50,48,4,28,51,45,5,32,75,66,61,36,54,36,59,59,11,36,54,51,41,50,32,62,75,69,57,27,38,31,39,37,27,68,63,76,80,56,70,82,49,83,87,41,45,68,41,55,68,53,52,74,69,48,47,50,52,42,50,54,62,63,72,101

Nearest PDB structures (foldseek):
  7vwo-assembly3_I  TM=8.227E-01  e=1.285E-06  Mycobacterium tuberculosis H37Rv
  2fe1-assembly1_A-2  TM=6.956E-01  e=4.906E-05  Pyrobaculum aerophilum str. IM2
  5k8j-assembly1_B  TM=6.701E-01  e=2.759E-02  Caulobacter vibrioides CB15
  1xo1-assembly2_B  TM=3.576E-01  e=2.064E+00  Tequintavirus T5
  7vwo-assembly3_I  TM=8.224E-01  e=1.662E-06  Mycobacterium tuberculosis H37Rv

Sequence (310 aa):
MDNESGPYLFDVGVIALAHTKTPVRDAALSYVQDAIAGGIDAVVPYPALFGAHTVLTTYYGVSNTDASRLMQNFMDAKRIHWYEKMPEDIARESFTRSSDATVNGWDGYYAQVAIDEGVNTVLTIDNDFEQFDEFDTEVILSSDEFSELNQFLDVMDNESGPYLFDVGVIALAHTKTPVRDAALSYVQDAIAGGIDAVVPYPALFGAHTVLTTYYGVSNTDASRLMQNFMDAKRIHWYEKMPEDIARESFTRSSDATVNGWDGYYAQVAIDEGVNTVLTIDNDFEQFDEFDTEVILSSDEFSELNQFLDV

InterPro domains:
  IPR029060 PIN-like domain superfamily [SSF88723] (8-133)